Protein AF-A0A7Y2A5Q5-F1 (afdb_monomer_lite)

pLDDT: mean 85.06, std 16.75, range [36.28, 98.62]

Structure (mmCIF, N/CA/C/O backbone):
data_AF-A0A7Y2A5Q5-F1
#
_entry.id   AF-A0A7Y2A5Q5-F1
#
loop_
_atom_site.group_PDB
_atom_site.id
_atom_site.type_symbol
_atom_site.label_atom_id
_atom_site.label_alt_id
_atom_site.label_comp_id
_atom_site.label_asym_id
_atom_site.label_entity_id
_atom_site.label_seq_id
_atom_site.pdbx_PDB_ins_code
_atom_site.Cartn_x
_atom_site.Cartn_y
_atom_site.Cartn_z
_atom_site.occupancy
_atom_site.B_iso_or_equiv
_atom_site.auth_seq_id
_atom_site.auth_comp_id
_atom_site.auth_asym_id
_atom_site.auth_atom_id
_atom_site.pdbx_PDB_model_num
ATOM 1 N N . MET A 1 1 ? -10.105 -1.937 83.159 1.00 50.78 1 MET A N 1
ATOM 2 C CA . MET A 1 1 ? -10.611 -2.178 81.788 1.00 50.78 1 MET A CA 1
ATOM 3 C C . MET A 1 1 ? -11.768 -3.156 81.874 1.00 50.78 1 MET A C 1
ATOM 5 O O . MET A 1 1 ? -11.553 -4.277 82.319 1.00 50.78 1 MET A O 1
ATOM 9 N N . SER A 1 2 ? -12.988 -2.702 81.576 1.00 53.41 2 SER A N 1
ATOM 10 C CA . SER A 1 2 ? -14.205 -3.498 81.761 1.00 53.41 2 SER A CA 1
ATOM 11 C C . SER A 1 2 ? -14.366 -4.530 80.642 1.00 53.41 2 SER A C 1
ATOM 13 O O . SER A 1 2 ? -13.863 -4.357 79.530 1.00 53.41 2 SER A O 1
ATOM 15 N N . TRP A 1 3 ? -15.085 -5.609 80.940 1.00 40.75 3 TRP A N 1
ATOM 16 C CA . TRP A 1 3 ? -15.440 -6.667 79.988 1.00 40.75 3 TRP A CA 1
ATOM 17 C C . TRP A 1 3 ? -16.139 -6.123 78.722 1.00 40.75 3 TRP A C 1
ATOM 19 O O . TRP A 1 3 ? -15.973 -6.679 77.640 1.00 40.75 3 TRP A O 1
ATOM 29 N N . ALA A 1 4 ? -16.818 -4.974 78.829 1.00 43.44 4 ALA A N 1
ATOM 30 C CA . ALA A 1 4 ? -17.456 -4.285 77.708 1.00 43.44 4 ALA A CA 1
ATOM 31 C C . ALA A 1 4 ? -16.448 -3.738 76.673 1.00 43.44 4 ALA A C 1
ATOM 33 O O . ALA A 1 4 ? -16.719 -3.779 75.478 1.00 43.44 4 ALA A O 1
ATOM 34 N N . SER A 1 5 ? -15.246 -3.317 77.088 1.00 40.47 5 SER A N 1
ATOM 35 C CA . SER A 1 5 ? -14.220 -2.803 76.164 1.00 40.47 5 SER A CA 1
ATOM 36 C C . SER A 1 5 ? -13.522 -3.902 75.349 1.00 40.47 5 SER A C 1
ATOM 38 O O . SER A 1 5 ? -12.961 -3.615 74.296 1.00 40.47 5 SER A O 1
ATOM 40 N N . ARG A 1 6 ? -13.556 -5.164 75.805 1.00 44.72 6 ARG A N 1
ATOM 41 C CA . ARG A 1 6 ? -12.993 -6.311 75.065 1.00 44.72 6 ARG A CA 1
ATOM 42 C C . ARG A 1 6 ? -13.965 -6.876 74.022 1.00 44.72 6 ARG A C 1
ATOM 44 O O . ARG A 1 6 ? -13.514 -7.385 73.003 1.00 44.72 6 ARG A O 1
ATOM 51 N N . LEU A 1 7 ? -15.275 -6.728 74.234 1.00 44.00 7 LEU A N 1
ATOM 52 C CA . LEU A 1 7 ? -16.305 -7.119 73.264 1.00 44.00 7 LEU A CA 1
ATOM 53 C C . LEU A 1 7 ? -16.405 -6.133 72.088 1.00 44.00 7 LEU A C 1
ATOM 55 O O . LEU A 1 7 ? -16.518 -6.576 70.949 1.00 44.00 7 LEU A O 1
ATOM 59 N N . SER A 1 8 ? -16.246 -4.824 72.317 1.00 40.34 8 SER A N 1
ATOM 60 C CA . SER A 1 8 ? -16.215 -3.836 71.223 1.00 40.34 8 SER A CA 1
ATOM 61 C C . SER A 1 8 ? -15.008 -3.999 70.286 1.00 40.34 8 SER A C 1
ATOM 63 O O . SER A 1 8 ? -15.136 -3.752 69.093 1.00 40.34 8 SER A O 1
ATOM 65 N N . LEU A 1 9 ? -13.859 -4.471 70.788 1.00 40.56 9 LEU A N 1
ATOM 66 C CA . LEU A 1 9 ? -12.674 -4.768 69.967 1.00 40.56 9 LEU A CA 1
ATOM 67 C C . LEU A 1 9 ? -12.816 -6.066 69.152 1.00 40.56 9 LEU A C 1
ATOM 69 O O . LEU A 1 9 ? -12.294 -6.141 68.046 1.00 40.56 9 LEU A O 1
ATOM 73 N N . LEU A 1 10 ? -13.560 -7.061 69.648 1.00 40.91 10 LEU A N 1
ATOM 74 C CA . LEU A 1 10 ? -13.845 -8.296 68.902 1.00 40.91 10 LEU A CA 1
ATOM 75 C C . LEU A 1 10 ? -14.928 -8.104 67.828 1.00 40.91 10 LEU A C 1
ATOM 77 O O . LEU A 1 10 ? -14.828 -8.700 66.760 1.00 40.91 10 LEU A O 1
ATOM 81 N N . VAL A 1 11 ? -15.916 -7.233 68.062 1.00 43.62 11 VAL A N 1
ATOM 82 C CA . VAL A 1 11 ? -16.930 -6.891 67.047 1.00 43.62 11 VAL A CA 1
ATOM 83 C C . VAL A 1 11 ? -16.352 -5.973 65.959 1.00 43.62 11 VAL A C 1
ATOM 85 O O . VAL A 1 11 ? -16.678 -6.160 64.790 1.00 43.62 11 VAL A O 1
ATOM 88 N N . LEU A 1 12 ? -15.420 -5.064 66.290 1.00 36.28 12 LEU A N 1
ATOM 89 C CA . LEU A 1 12 ? -14.680 -4.310 65.265 1.00 36.28 12 LEU A CA 1
ATOM 90 C C . LEU A 1 12 ? -13.679 -5.178 64.481 1.00 36.28 12 LEU A C 1
ATOM 92 O O . LEU A 1 12 ? -13.462 -4.917 63.303 1.00 36.28 12 LEU A O 1
ATOM 96 N N . ALA A 1 13 ? -13.098 -6.222 65.081 1.00 38.66 13 ALA A N 1
ATOM 97 C CA . ALA A 1 13 ? -12.200 -7.137 64.368 1.00 38.66 13 ALA A CA 1
ATOM 98 C C . ALA A 1 13 ? -12.942 -8.101 63.418 1.00 38.66 13 ALA A C 1
ATOM 100 O O . ALA A 1 13 ? -12.375 -8.526 62.414 1.00 38.66 13 ALA A O 1
ATOM 101 N N . ALA A 1 14 ? -14.212 -8.420 63.693 1.00 38.19 14 ALA A N 1
ATOM 102 C CA . ALA A 1 14 ? -15.019 -9.310 62.852 1.00 38.19 14 ALA A CA 1
ATOM 103 C C . ALA A 1 14 ? -15.651 -8.615 61.628 1.00 38.19 14 ALA A C 1
ATOM 105 O O . ALA A 1 14 ? -16.020 -9.291 60.671 1.00 38.19 14 ALA A O 1
ATOM 106 N N . ALA A 1 15 ? -15.748 -7.281 61.621 1.00 38.94 15 ALA A N 1
ATOM 107 C CA . ALA A 1 15 ? -16.352 -6.515 60.524 1.00 38.94 15 ALA A CA 1
ATOM 108 C C . ALA A 1 15 ? -15.359 -6.093 59.416 1.00 38.94 15 ALA A C 1
ATOM 110 O O . ALA A 1 15 ? -15.768 -5.482 58.435 1.00 38.94 15 ALA A O 1
ATOM 111 N N . VAL A 1 16 ? -14.064 -6.418 59.546 1.00 43.34 16 VAL A N 1
ATOM 112 C CA . VAL A 1 16 ? -12.995 -5.929 58.645 1.00 43.34 16 VAL A CA 1
ATOM 113 C C . VAL A 1 16 ? -12.555 -6.953 57.581 1.00 43.34 16 VAL A C 1
ATOM 115 O O . VAL A 1 16 ? -11.841 -6.597 56.653 1.00 43.34 16 VAL A O 1
ATOM 118 N N . PHE A 1 17 ? -13.010 -8.209 57.625 1.00 44.47 17 PHE A N 1
ATOM 119 C CA . PHE A 1 17 ? -12.503 -9.261 56.724 1.00 44.47 17 PHE A CA 1
ATOM 120 C C . PHE A 1 17 ? -13.585 -9.999 55.927 1.00 44.47 17 PHE A C 1
ATOM 122 O O . PHE A 1 17 ? -13.528 -11.210 55.747 1.00 44.47 17 PHE A O 1
ATOM 129 N N . ALA A 1 18 ? -14.541 -9.260 55.367 1.00 47.81 18 ALA A N 1
ATOM 130 C CA . ALA A 1 18 ? -15.277 -9.723 54.188 1.00 47.81 18 ALA A CA 1
ATOM 131 C C . ALA A 1 18 ? -14.649 -9.143 52.908 1.00 47.81 18 ALA A C 1
ATOM 133 O O . ALA A 1 18 ? -15.345 -8.669 52.017 1.00 47.81 18 ALA A O 1
ATOM 134 N N . VAL A 1 19 ? -13.314 -9.150 52.816 1.00 55.03 19 VAL A N 1
ATOM 135 C CA . VAL A 1 19 ? -12.652 -8.968 51.522 1.00 55.03 19 VAL A CA 1
ATOM 136 C C . VAL A 1 19 ? -12.974 -10.228 50.734 1.00 55.03 19 VAL A C 1
ATOM 138 O O . VAL A 1 19 ? -12.483 -11.304 51.073 1.00 55.03 19 VAL A O 1
ATOM 141 N N . ALA A 1 20 ? -13.854 -10.115 49.740 1.00 59.06 20 ALA A N 1
ATOM 142 C CA . ALA A 1 20 ? -14.125 -11.201 48.812 1.00 59.06 20 ALA A CA 1
ATOM 143 C C . ALA A 1 20 ? -12.782 -11.657 48.227 1.00 59.06 20 ALA A C 1
ATOM 145 O O . ALA A 1 20 ? -12.143 -10.926 47.465 1.00 59.06 20 ALA A O 1
ATOM 146 N N . VAL A 1 21 ? -12.314 -12.832 48.653 1.00 74.06 21 VAL A N 1
ATOM 147 C CA . VAL A 1 21 ? -11.076 -13.420 48.149 1.00 74.06 21 VAL A CA 1
ATOM 148 C C . VAL A 1 21 ? -11.356 -13.809 46.708 1.00 74.06 21 VAL A C 1
ATOM 150 O O . VAL A 1 21 ? -11.963 -14.842 46.432 1.00 74.06 21 VAL A O 1
ATOM 153 N N . VAL A 1 22 ? -10.962 -12.936 45.785 1.00 75.81 22 VAL A N 1
ATOM 154 C CA . VAL A 1 22 ? -10.955 -13.256 44.364 1.00 75.81 22 VAL A CA 1
ATOM 155 C C . VAL A 1 22 ? -10.065 -14.492 44.184 1.00 75.81 22 VAL A C 1
ATOM 157 O O . VAL A 1 22 ? -8.945 -14.501 44.702 1.00 75.81 22 VAL A O 1
ATOM 160 N N . PRO A 1 23 ? -10.523 -15.538 43.474 1.00 83.25 23 PRO A N 1
ATOM 161 C CA . PRO A 1 23 ? -9.698 -16.711 43.221 1.00 83.25 23 PRO A CA 1
ATOM 162 C C . PRO A 1 23 ? -8.399 -16.299 42.520 1.00 83.25 23 PRO A C 1
ATOM 164 O O . PRO A 1 23 ? -8.432 -15.546 41.547 1.00 83.25 23 PRO A O 1
ATOM 167 N N . ALA A 1 24 ? -7.258 -16.806 42.998 1.00 86.31 24 ALA A N 1
ATOM 168 C CA . ALA A 1 24 ? -5.935 -16.460 42.468 1.00 86.31 24 ALA A CA 1
ATOM 169 C C . ALA A 1 24 ? -5.841 -16.655 40.943 1.00 86.31 24 ALA A C 1
ATOM 171 O O . ALA A 1 24 ? -5.231 -15.839 40.259 1.00 86.31 24 ALA A O 1
ATOM 172 N N . SER A 1 25 ? -6.531 -17.666 40.399 1.00 87.75 25 SER A N 1
ATOM 173 C CA . SER A 1 25 ? -6.610 -17.905 38.955 1.00 87.75 25 SER A CA 1
ATOM 174 C C . SER A 1 25 ? -7.198 -16.728 38.173 1.00 87.75 25 SER A C 1
ATOM 176 O O . SER A 1 25 ? -6.686 -16.415 37.109 1.00 87.75 25 SER A O 1
ATOM 178 N N . ALA A 1 26 ? -8.207 -16.024 38.699 1.00 86.56 26 ALA A N 1
ATOM 179 C CA . ALA A 1 26 ? -8.800 -14.877 38.009 1.00 86.56 26 ALA A CA 1
ATOM 180 C C . ALA A 1 26 ? -7.869 -13.658 37.978 1.00 86.56 26 ALA A C 1
ATOM 182 O O . ALA A 1 26 ? -7.875 -12.906 37.008 1.00 86.56 26 ALA A O 1
ATOM 183 N N . GLN A 1 27 ? -7.043 -13.472 39.012 1.00 88.56 27 GLN A N 1
ATOM 184 C CA . GLN A 1 27 ? -5.998 -12.444 38.992 1.00 88.56 27 GLN A CA 1
ATOM 185 C C . GLN A 1 27 ? -4.883 -12.807 38.007 1.00 88.56 27 GLN A C 1
ATOM 187 O O . GLN A 1 27 ? -4.409 -11.935 37.286 1.00 88.56 27 GLN A O 1
ATOM 192 N N . THR A 1 28 ? -4.497 -14.085 37.947 1.00 93.00 28 THR A N 1
ATOM 193 C CA . THR A 1 28 ? -3.524 -14.579 36.965 1.00 93.00 28 THR A CA 1
ATOM 194 C C . THR A 1 28 ? -4.027 -14.423 35.531 1.00 93.00 28 THR A C 1
ATOM 196 O O . THR A 1 28 ? -3.258 -13.999 34.678 1.00 93.00 28 THR A O 1
ATOM 199 N N . ASP A 1 29 ? -5.298 -14.724 35.262 1.00 91.69 29 ASP A N 1
ATOM 200 C CA . ASP A 1 29 ? -5.886 -14.577 33.925 1.00 91.69 29 ASP A CA 1
ATOM 201 C C . ASP A 1 29 ? -5.957 -13.102 33.499 1.00 91.69 29 ASP A C 1
ATOM 203 O O . ASP A 1 29 ? -5.588 -12.780 32.373 1.00 91.69 29 ASP A O 1
ATOM 207 N N . LEU A 1 30 ? -6.332 -12.193 34.410 1.00 92.12 30 LEU A N 1
ATOM 208 C CA . LEU A 1 30 ? -6.294 -10.754 34.134 1.00 92.12 30 LEU A CA 1
ATOM 209 C C . LEU A 1 30 ? -4.869 -10.264 33.855 1.00 92.12 30 LEU A C 1
ATOM 211 O O . LEU A 1 30 ? -4.671 -9.466 32.945 1.00 92.12 30 LEU A O 1
ATOM 215 N N . GLN A 1 31 ? -3.884 -10.709 34.642 1.00 93.69 31 GLN A N 1
ATOM 216 C CA . GLN A 1 31 ? -2.495 -10.320 34.412 1.00 93.69 31 GLN A CA 1
ATOM 217 C C . GLN A 1 31 ? -2.006 -10.828 33.054 1.00 93.69 31 GLN A C 1
ATOM 219 O O . GLN A 1 31 ? -1.452 -10.044 32.299 1.00 93.69 31 GLN A O 1
ATOM 224 N N . ARG A 1 32 ? -2.315 -12.083 32.699 1.00 95.75 32 ARG A N 1
ATOM 225 C CA . ARG A 1 32 ? -2.005 -12.633 31.373 1.00 95.75 32 ARG A CA 1
ATOM 226 C C . ARG A 1 32 ? -2.611 -11.785 30.253 1.00 95.75 32 ARG A C 1
ATOM 228 O O . ARG A 1 32 ? -1.910 -11.469 29.308 1.00 95.75 32 ARG A O 1
ATOM 235 N N . ALA A 1 33 ? -3.874 -11.375 30.375 1.00 93.88 33 ALA A N 1
ATOM 236 C CA . ALA A 1 33 ? -4.517 -10.535 29.364 1.00 93.88 33 ALA A CA 1
ATOM 237 C C . ALA A 1 33 ? -3.883 -9.133 29.258 1.00 93.88 33 ALA A C 1
ATOM 239 O O . ALA A 1 33 ? -3.844 -8.555 28.177 1.00 93.88 33 ALA A O 1
ATOM 240 N N . LYS A 1 34 ? -3.372 -8.576 30.366 1.00 95.25 34 LYS A N 1
ATOM 241 C CA . LYS A 1 34 ? -2.606 -7.318 30.339 1.00 95.25 34 LYS A CA 1
ATOM 242 C C . LYS A 1 34 ? -1.268 -7.488 29.633 1.00 95.25 34 LYS A C 1
ATOM 244 O O . LYS A 1 34 ? -0.937 -6.652 28.800 1.00 95.25 34 LYS A O 1
ATOM 249 N N . ASP A 1 35 ? -0.553 -8.563 29.953 1.00 96.38 35 ASP A N 1
ATOM 250 C CA . ASP A 1 35 ? 0.721 -8.895 29.317 1.00 96.38 35 ASP A CA 1
ATOM 251 C C . ASP A 1 35 ? 0.509 -9.102 27.797 1.00 96.38 35 ASP A C 1
ATOM 253 O O . ASP A 1 35 ? 1.244 -8.546 26.992 1.00 96.38 35 ASP A O 1
ATOM 257 N N . GLU A 1 36 ? -0.575 -9.780 27.388 1.00 96.19 36 GLU A N 1
ATOM 258 C CA . GLU A 1 36 ? -0.959 -9.950 25.973 1.00 96.19 36 GLU A CA 1
ATOM 259 C C . GLU A 1 36 ? -1.244 -8.616 25.253 1.00 96.19 36 GLU A C 1
ATOM 261 O O . GLU A 1 36 ? -0.909 -8.467 24.078 1.00 96.19 36 GLU A O 1
ATOM 266 N N . VAL A 1 37 ? -1.856 -7.634 25.929 1.00 95.81 37 VAL A N 1
ATOM 267 C CA . VAL A 1 37 ? -2.071 -6.288 25.363 1.00 95.81 37 VAL A CA 1
ATOM 268 C C . VAL A 1 37 ? -0.748 -5.544 25.184 1.00 95.81 37 VAL A C 1
ATOM 270 O O . VAL A 1 37 ? -0.562 -4.905 24.149 1.00 95.81 37 VAL A O 1
ATOM 273 N N . GLU A 1 38 ? 0.157 -5.622 26.163 1.00 96.94 38 GLU A N 1
ATOM 274 C CA . GLU A 1 38 ? 1.482 -4.992 26.098 1.00 96.94 38 GLU A CA 1
ATOM 275 C C . GLU A 1 38 ? 2.333 -5.601 24.972 1.00 96.94 38 GLU A C 1
ATOM 277 O O . GLU A 1 38 ? 2.906 -4.867 24.161 1.00 96.94 38 GLU A O 1
ATOM 282 N N . ASP A 1 39 ? 2.338 -6.931 24.852 1.00 96.50 39 ASP A N 1
ATOM 283 C CA . ASP A 1 39 ? 3.010 -7.650 23.767 1.00 96.50 39 ASP A CA 1
ATOM 284 C C . ASP A 1 39 ? 2.436 -7.244 22.398 1.00 96.50 39 ASP A C 1
ATOM 286 O O . ASP A 1 39 ? 3.185 -6.868 21.492 1.00 96.50 39 ASP A O 1
ATOM 290 N N . ALA A 1 40 ? 1.105 -7.220 22.253 1.00 93.94 40 ALA A N 1
ATOM 291 C CA . ALA A 1 40 ? 0.454 -6.815 21.007 1.00 93.94 40 ALA A CA 1
ATOM 292 C C . ALA A 1 40 ? 0.695 -5.332 20.660 1.00 93.94 40 ALA A C 1
ATOM 294 O O . ALA A 1 40 ? 0.797 -4.973 19.484 1.00 93.94 40 ALA A O 1
ATOM 295 N N . GLU A 1 41 ? 0.799 -4.449 21.658 1.00 97.31 41 GLU A N 1
ATOM 296 C CA . GLU A 1 41 ? 1.162 -3.044 21.456 1.00 97.31 41 GLU A CA 1
ATOM 297 C C . GLU A 1 41 ? 2.603 -2.905 20.947 1.00 97.31 41 GLU A C 1
ATOM 299 O O . GLU A 1 41 ? 2.854 -2.147 20.004 1.00 97.31 41 GLU A O 1
ATOM 304 N N . SER A 1 42 ? 3.532 -3.673 21.520 1.00 97.12 42 SER A N 1
ATOM 305 C CA . SER A 1 42 ? 4.930 -3.736 21.085 1.00 97.12 42 SER A CA 1
ATOM 306 C C . SER A 1 42 ? 5.054 -4.247 19.644 1.00 97.12 42 SER A C 1
ATOM 308 O O . SER A 1 42 ? 5.702 -3.604 18.811 1.00 97.12 42 SER A O 1
ATOM 310 N N . GLU A 1 43 ? 4.360 -5.337 19.298 1.00 96.06 43 GLU A N 1
ATOM 311 C CA . GLU A 1 43 ? 4.318 -5.875 17.930 1.00 96.06 43 GLU A CA 1
ATOM 312 C C . GLU A 1 43 ? 3.753 -4.858 16.932 1.00 96.06 43 GLU A C 1
ATOM 314 O O . GLU A 1 43 ? 4.326 -4.624 15.863 1.00 96.06 43 GLU A O 1
ATOM 319 N N . ARG A 1 44 ? 2.656 -4.190 17.299 1.00 96.62 44 ARG A N 1
ATOM 320 C CA . ARG A 1 44 ? 2.039 -3.124 16.504 1.00 96.62 44 ARG A CA 1
ATOM 321 C C . ARG A 1 44 ? 2.992 -1.953 16.280 1.00 96.62 44 ARG A C 1
ATOM 323 O O . ARG A 1 44 ? 3.053 -1.422 15.167 1.00 96.62 44 ARG A O 1
ATOM 330 N N . ALA A 1 45 ? 3.730 -1.535 17.306 1.00 96.88 45 ALA A N 1
ATOM 331 C CA . ALA A 1 45 ? 4.730 -0.479 17.188 1.00 96.88 45 ALA A CA 1
ATOM 332 C C . ALA A 1 45 ? 5.881 -0.898 16.257 1.00 96.88 45 ALA A C 1
ATOM 334 O O . ALA A 1 45 ? 6.266 -0.121 15.379 1.00 96.88 45 ALA A O 1
ATOM 335 N N . GLY A 1 46 ? 6.367 -2.137 16.388 1.00 96.81 46 GLY A N 1
ATOM 336 C CA . GLY A 1 46 ? 7.383 -2.720 15.510 1.00 96.81 46 GLY A CA 1
ATOM 337 C C . GLY A 1 46 ? 6.944 -2.750 14.044 1.00 96.81 46 GLY A C 1
ATOM 338 O O . GLY A 1 46 ? 7.648 -2.225 13.181 1.00 96.81 46 GLY A O 1
ATOM 339 N N . ALA A 1 47 ? 5.740 -3.256 13.762 1.00 94.94 47 ALA A N 1
ATOM 340 C CA . ALA A 1 47 ? 5.188 -3.302 12.408 1.00 94.94 47 ALA A CA 1
ATOM 341 C C . ALA A 1 47 ? 5.049 -1.899 11.787 1.00 94.94 47 ALA A C 1
ATOM 343 O O . ALA A 1 47 ? 5.373 -1.686 10.619 1.00 94.94 47 ALA A O 1
ATOM 344 N N . ARG A 1 48 ? 4.608 -0.905 12.571 1.00 97.12 48 ARG A N 1
ATOM 345 C CA . ARG A 1 48 ? 4.498 0.489 12.103 1.00 97.12 48 ARG A CA 1
ATOM 346 C C . ARG A 1 48 ? 5.857 1.121 11.823 1.00 97.12 48 ARG A C 1
ATOM 348 O O . ARG A 1 48 ? 5.976 1.885 10.867 1.00 97.12 48 ARG A O 1
ATOM 355 N N . SER A 1 49 ? 6.866 0.803 12.633 1.00 96.69 49 SER A N 1
ATOM 356 C CA . SER A 1 49 ? 8.244 1.225 12.378 1.00 96.69 49 SER A CA 1
ATOM 357 C C . SER A 1 49 ? 8.768 0.635 11.069 1.00 96.69 49 SER A C 1
ATOM 359 O O . SER A 1 49 ? 9.363 1.372 10.285 1.00 96.69 49 SER A O 1
ATOM 361 N N . GLN A 1 50 ? 8.496 -0.649 10.801 1.00 95.50 50 GLN A N 1
ATOM 362 C CA . GLN A 1 50 ? 8.903 -1.318 9.561 1.00 95.50 50 GLN A CA 1
ATOM 363 C C . GLN A 1 50 ? 8.359 -0.586 8.328 1.00 95.50 50 GLN A C 1
ATOM 365 O O . GLN A 1 50 ? 9.130 -0.244 7.443 1.00 95.50 50 GLN A O 1
ATOM 370 N N . VAL A 1 51 ? 7.071 -0.218 8.304 1.00 95.88 51 VAL A N 1
ATOM 371 C CA . VAL A 1 51 ? 6.486 0.560 7.187 1.00 95.88 51 VAL A CA 1
ATOM 372 C C . VAL A 1 51 ? 7.221 1.887 6.946 1.00 95.88 51 VAL A C 1
ATOM 374 O O . VAL A 1 51 ? 7.336 2.340 5.808 1.00 95.88 51 VAL A O 1
ATOM 377 N N . GLY A 1 52 ? 7.727 2.530 8.003 1.00 93.31 52 GLY A N 1
ATOM 378 C CA . GLY A 1 52 ? 8.548 3.736 7.875 1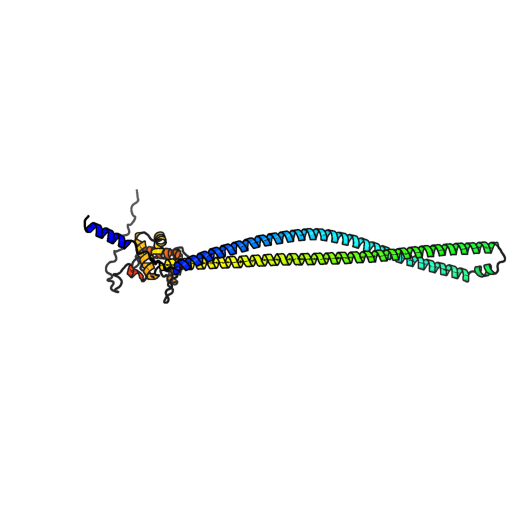.00 93.31 52 GLY A CA 1
ATOM 379 C C . GLY A 1 52 ? 9.896 3.479 7.191 1.00 93.31 52 GLY A C 1
ATOM 380 O O . GLY A 1 52 ? 10.332 4.306 6.385 1.00 93.31 52 GLY A O 1
ATOM 381 N N . VAL A 1 53 ? 10.524 2.337 7.485 1.00 96.00 53 VAL A N 1
ATOM 382 C CA . VAL A 1 53 ? 11.756 1.875 6.826 1.00 96.00 53 VAL A CA 1
ATOM 383 C C . VAL A 1 53 ? 11.476 1.586 5.353 1.00 96.00 53 VAL A C 1
ATOM 385 O O . VAL A 1 53 ? 12.065 2.252 4.506 1.00 96.00 53 VAL A O 1
ATOM 388 N N . GLU A 1 54 ? 10.481 0.748 5.045 1.00 93.88 54 GLU A N 1
ATOM 389 C CA . GLU A 1 54 ? 10.133 0.384 3.659 1.00 93.88 54 GLU A CA 1
ATOM 390 C C . GLU A 1 54 ? 9.775 1.611 2.803 1.00 93.88 54 GLU A C 1
ATOM 392 O O . GLU A 1 54 ? 10.168 1.736 1.647 1.00 93.88 54 GLU A O 1
ATOM 397 N N . ARG A 1 55 ? 9.059 2.595 3.368 1.00 95.81 55 ARG A N 1
ATOM 398 C CA . ARG A 1 55 ? 8.746 3.845 2.652 1.00 95.81 55 ARG A CA 1
ATOM 399 C C . ARG A 1 55 ? 9.999 4.677 2.363 1.00 95.81 55 ARG A C 1
ATOM 401 O O . ARG A 1 55 ? 10.044 5.387 1.352 1.00 95.81 55 ARG A O 1
ATOM 408 N N . THR A 1 56 ? 10.989 4.633 3.251 1.00 94.62 56 THR A N 1
ATOM 409 C CA . THR A 1 56 ? 12.277 5.303 3.035 1.00 94.62 56 THR A CA 1
ATOM 410 C C . THR A 1 56 ? 13.042 4.608 1.914 1.00 94.62 56 THR A C 1
ATOM 412 O O . THR A 1 56 ? 13.486 5.293 0.995 1.00 94.62 56 THR A O 1
ATOM 415 N N . GLU A 1 57 ? 13.093 3.276 1.923 1.00 90.69 57 GLU A N 1
ATOM 416 C CA . GLU A 1 57 ? 13.727 2.474 0.870 1.00 90.69 57 GLU A CA 1
ATOM 417 C C . GLU A 1 57 ? 13.048 2.679 -0.492 1.00 90.69 57 GLU A C 1
ATOM 419 O O . GLU A 1 57 ? 13.726 2.982 -1.472 1.00 90.69 57 GLU A O 1
ATOM 424 N N . LEU A 1 58 ? 11.711 2.689 -0.556 1.00 91.69 58 LEU A N 1
ATOM 425 C CA . LEU A 1 58 ? 10.971 3.022 -1.781 1.00 91.69 58 LEU A CA 1
ATOM 426 C C . LEU A 1 58 ? 11.281 4.445 -2.280 1.00 91.69 58 LEU A C 1
ATOM 428 O O . LEU A 1 58 ? 11.360 4.694 -3.483 1.00 91.69 58 LEU A O 1
ATOM 432 N N . THR A 1 59 ? 11.475 5.399 -1.365 1.00 93.38 59 THR A N 1
ATOM 433 C CA . THR A 1 59 ? 11.867 6.769 -1.731 1.00 93.38 59 THR A CA 1
ATOM 434 C C . THR A 1 59 ? 13.284 6.803 -2.304 1.00 93.38 59 THR A C 1
ATOM 436 O O . THR A 1 59 ? 13.538 7.527 -3.266 1.00 93.38 59 THR A O 1
ATOM 439 N N . GLU A 1 60 ? 14.214 6.040 -1.733 1.00 90.56 60 GLU A N 1
ATOM 440 C CA . GLU A 1 60 ? 15.581 5.913 -2.243 1.00 90.56 60 GLU A CA 1
ATOM 441 C C . GLU A 1 60 ? 15.618 5.212 -3.604 1.00 90.56 60 GLU A C 1
ATOM 443 O O . GLU A 1 60 ? 16.256 5.732 -4.521 1.00 90.56 60 GLU A O 1
ATOM 448 N N . ALA A 1 61 ? 14.848 4.136 -3.781 1.00 87.50 61 ALA A N 1
ATOM 449 C CA . ALA A 1 61 ? 14.641 3.482 -5.071 1.00 87.50 61 ALA A CA 1
ATOM 450 C C . ALA A 1 61 ? 14.067 4.460 -6.111 1.00 87.50 61 ALA A C 1
ATOM 452 O O . ALA A 1 61 ? 14.561 4.538 -7.233 1.00 87.50 61 ALA A O 1
ATOM 453 N N . GLY A 1 62 ? 13.095 5.294 -5.724 1.00 89.19 62 GLY A N 1
ATOM 454 C CA . GLY A 1 62 ? 12.552 6.348 -6.584 1.00 89.19 62 GLY A CA 1
ATOM 455 C C . GLY A 1 62 ? 13.585 7.408 -6.991 1.00 89.19 62 GLY A C 1
ATOM 456 O O . GLY A 1 62 ? 13.566 7.882 -8.127 1.00 89.19 62 GLY A O 1
ATOM 457 N N . ARG A 1 63 ? 14.525 7.769 -6.104 1.00 92.88 63 ARG A N 1
ATOM 458 C CA . ARG A 1 63 ? 15.643 8.665 -6.458 1.00 92.88 63 ARG A CA 1
ATOM 459 C C . ARG A 1 63 ? 16.632 7.991 -7.404 1.00 92.88 63 ARG A C 1
ATOM 461 O O . ARG A 1 63 ? 17.070 8.637 -8.350 1.00 92.88 63 ARG A O 1
ATOM 468 N N . ALA A 1 64 ? 16.968 6.722 -7.170 1.00 87.12 64 ALA A N 1
ATOM 469 C CA . ALA A 1 64 ? 17.837 5.953 -8.059 1.00 87.12 64 ALA A CA 1
ATOM 470 C C . ALA A 1 64 ? 17.225 5.835 -9.464 1.00 87.12 64 ALA A C 1
ATOM 472 O O . ALA A 1 64 ? 17.911 6.069 -10.456 1.00 87.12 64 ALA A O 1
ATOM 473 N N . LEU A 1 65 ? 15.915 5.590 -9.541 1.00 88.00 65 LEU A N 1
ATOM 474 C CA . LEU A 1 65 ? 15.164 5.580 -10.792 1.00 88.00 65 LEU A CA 1
ATOM 475 C C . LEU A 1 65 ? 15.220 6.938 -11.506 1.00 88.00 65 LEU A C 1
ATOM 477 O O . LEU A 1 65 ? 15.425 6.983 -12.714 1.00 88.00 65 LEU A O 1
ATOM 481 N N . ALA A 1 66 ? 15.079 8.049 -10.778 1.00 91.00 66 ALA A N 1
ATOM 482 C CA . ALA A 1 66 ? 15.179 9.385 -11.364 1.00 91.00 66 ALA A CA 1
ATOM 483 C C . ALA A 1 66 ? 16.570 9.665 -11.966 1.00 91.00 66 ALA A C 1
ATOM 485 O O . ALA A 1 66 ? 16.650 10.210 -13.064 1.00 91.00 66 ALA A O 1
ATOM 486 N N . VAL A 1 67 ? 17.646 9.254 -11.283 1.00 92.75 67 VAL A N 1
ATOM 487 C CA . VAL A 1 67 ? 19.020 9.350 -11.813 1.00 92.75 67 VAL A CA 1
ATOM 488 C C . VAL A 1 67 ? 19.179 8.479 -13.059 1.00 92.75 67 VAL A C 1
ATOM 490 O O . VAL A 1 67 ? 19.690 8.945 -14.073 1.00 92.75 67 VAL A O 1
ATOM 493 N N . ALA A 1 68 ? 18.675 7.246 -13.029 1.00 87.44 68 ALA A N 1
ATOM 494 C CA . ALA A 1 68 ? 18.751 6.354 -14.180 1.00 87.44 68 ALA A CA 1
ATOM 495 C C . ALA A 1 68 ? 17.947 6.870 -15.388 1.00 87.44 68 ALA A C 1
ATOM 497 O O . ALA A 1 68 ? 18.370 6.700 -16.528 1.00 87.44 68 ALA A O 1
ATOM 498 N N . PHE A 1 69 ? 16.821 7.557 -15.166 1.00 88.69 69 PHE A N 1
ATOM 499 C CA . PHE A 1 69 ? 16.091 8.243 -16.238 1.00 88.69 69 PHE A CA 1
ATOM 500 C C . PHE A 1 69 ? 16.895 9.389 -16.862 1.00 88.69 69 PHE A C 1
ATOM 502 O O . PHE A 1 69 ? 16.800 9.604 -18.070 1.00 88.69 69 PHE A O 1
ATOM 509 N N . GLU A 1 70 ? 17.676 10.124 -16.069 1.00 94.06 70 GLU A N 1
ATOM 510 C CA . GLU A 1 70 ? 18.570 11.163 -16.586 1.00 94.06 70 GLU A CA 1
ATOM 511 C C . GLU A 1 70 ? 19.664 10.544 -17.468 1.00 94.06 70 GLU A C 1
ATOM 513 O O . GLU A 1 70 ? 19.845 10.980 -18.606 1.00 94.06 70 GLU A O 1
ATOM 518 N N . GLU A 1 71 ? 20.302 9.462 -17.012 1.00 90.12 71 GLU A N 1
ATOM 519 C CA . GLU A 1 71 ? 21.277 8.697 -17.805 1.00 90.12 71 GLU A CA 1
ATOM 520 C C . GLU A 1 71 ? 20.661 8.138 -19.096 1.00 90.12 71 GLU A C 1
ATOM 522 O O . GLU A 1 71 ? 21.231 8.283 -20.179 1.00 90.12 71 GLU A O 1
ATOM 527 N N . PHE A 1 72 ? 19.451 7.577 -19.017 1.00 88.06 72 PHE A N 1
ATOM 528 C CA . PHE A 1 72 ? 18.717 7.094 -20.184 1.00 88.06 72 PHE A CA 1
ATOM 529 C C . PHE A 1 72 ? 18.395 8.225 -21.167 1.00 88.06 72 PHE A C 1
ATOM 531 O O . PHE A 1 72 ? 18.445 8.024 -22.378 1.00 88.06 72 PHE A O 1
ATOM 538 N N . SER A 1 73 ? 18.086 9.429 -20.676 1.00 90.75 73 SER A N 1
ATOM 539 C CA . SER A 1 73 ? 17.825 10.582 -21.544 1.00 90.75 73 SER A CA 1
ATOM 540 C C . SER A 1 73 ? 19.064 10.996 -22.342 1.00 90.75 73 SER A C 1
ATOM 542 O O . SER A 1 73 ? 18.945 11.337 -23.519 1.00 90.75 73 SER A O 1
ATOM 544 N N . ILE A 1 74 ? 20.250 10.887 -21.731 1.00 90.44 74 ILE A N 1
ATOM 545 C CA . ILE A 1 74 ? 21.534 11.134 -22.393 1.00 90.44 74 ILE A CA 1
ATOM 546 C C . ILE A 1 74 ? 21.768 10.070 -23.470 1.00 90.44 74 ILE A C 1
ATOM 548 O O . ILE A 1 74 ? 22.012 10.422 -24.622 1.00 90.44 74 ILE A O 1
ATOM 552 N N . LEU A 1 75 ? 21.593 8.786 -23.140 1.00 85.94 75 LEU A N 1
ATOM 553 C CA . LEU A 1 75 ? 21.717 7.685 -24.105 1.00 85.94 75 LEU A CA 1
ATOM 554 C C . LEU A 1 75 ? 20.732 7.819 -25.276 1.00 85.94 75 LEU A C 1
ATOM 556 O O . LEU A 1 75 ? 21.091 7.596 -26.431 1.00 85.94 75 LEU A O 1
ATOM 560 N N . ALA A 1 76 ? 19.491 8.226 -25.005 1.00 84.00 76 ALA A N 1
ATOM 561 C CA . ALA A 1 76 ? 18.487 8.457 -26.038 1.00 84.00 76 ALA A CA 1
ATOM 562 C C . ALA A 1 76 ? 18.873 9.621 -26.968 1.00 84.00 76 ALA A C 1
ATOM 564 O O . ALA A 1 76 ? 18.629 9.554 -28.176 1.00 84.00 76 ALA A O 1
ATOM 565 N N . GLN A 1 77 ? 19.496 10.671 -26.426 1.00 92.88 77 GLN A N 1
ATOM 566 C CA . GLN A 1 77 ? 20.034 11.767 -27.226 1.00 92.88 77 GLN A CA 1
ATOM 567 C C . GLN A 1 77 ? 21.205 11.294 -28.100 1.00 92.88 77 GLN A C 1
ATOM 569 O O . GLN A 1 77 ? 21.210 11.577 -29.298 1.00 92.88 77 GLN A O 1
ATOM 574 N N . GLU A 1 78 ? 22.141 10.519 -27.547 1.00 88.38 78 GLU A N 1
ATOM 575 C CA . GLU A 1 78 ? 23.257 9.939 -28.307 1.00 88.38 78 GLU A CA 1
ATOM 576 C C . GLU A 1 78 ? 22.763 9.031 -29.443 1.00 88.38 78 GLU A C 1
ATOM 578 O O . GLU A 1 78 ? 23.225 9.150 -30.578 1.00 88.38 78 GLU A O 1
ATOM 583 N N . LEU A 1 79 ? 21.762 8.183 -29.183 1.00 86.44 79 LEU A N 1
ATOM 584 C CA . LEU A 1 79 ? 21.122 7.342 -30.200 1.00 86.44 79 LEU A CA 1
ATOM 585 C C . LEU A 1 79 ? 20.448 8.166 -31.305 1.00 86.44 79 LEU A C 1
ATOM 587 O O . LEU A 1 79 ? 20.500 7.792 -32.482 1.00 86.44 79 LEU A O 1
ATOM 591 N N . SER A 1 80 ? 19.820 9.287 -30.945 1.00 90.81 80 SER A N 1
ATOM 592 C CA . SER A 1 80 ? 19.223 10.214 -31.910 1.00 90.81 80 SER A CA 1
ATOM 593 C C . SER A 1 80 ? 20.293 10.843 -32.805 1.00 90.81 80 SER A C 1
ATOM 595 O O . SER A 1 80 ? 20.152 10.833 -34.030 1.00 90.81 80 SER A O 1
ATOM 597 N N . ASP A 1 81 ? 21.384 11.336 -32.219 1.00 90.75 81 ASP A N 1
ATOM 598 C CA . ASP A 1 81 ? 22.501 11.926 -32.962 1.00 90.75 81 ASP A CA 1
ATOM 599 C C . ASP A 1 81 ? 23.159 10.888 -33.888 1.00 90.75 81 ASP A C 1
ATOM 601 O O . ASP A 1 81 ? 23.427 11.165 -35.061 1.00 90.75 81 ASP A O 1
ATOM 605 N N . LEU A 1 82 ? 23.325 9.651 -33.410 1.00 86.38 82 LEU A N 1
ATOM 606 C CA . LEU A 1 82 ? 23.884 8.549 -34.191 1.00 86.38 82 LEU A CA 1
ATOM 607 C C . LEU A 1 82 ? 22.988 8.138 -35.361 1.00 86.38 82 LEU A C 1
ATOM 609 O O . LEU A 1 82 ? 23.470 7.873 -36.464 1.00 86.38 82 LEU A O 1
ATOM 613 N N . SER A 1 83 ? 21.673 8.149 -35.150 1.00 84.56 83 SER A N 1
ATOM 614 C CA . SER A 1 83 ? 20.693 7.872 -36.201 1.00 84.56 83 SER A CA 1
ATOM 615 C C . SER A 1 83 ? 20.762 8.908 -37.326 1.00 84.56 83 SER A C 1
ATOM 617 O O . SER A 1 83 ? 20.648 8.550 -38.500 1.00 84.56 83 SER A O 1
ATOM 619 N N . LEU A 1 84 ? 21.008 10.183 -37.001 1.00 91.56 84 LEU A N 1
ATOM 620 C CA . LEU A 1 84 ? 21.217 11.228 -38.008 1.00 91.56 84 LEU A CA 1
ATOM 621 C C . LEU A 1 84 ? 22.496 10.991 -38.821 1.00 91.56 84 LEU A C 1
ATOM 623 O O . LEU A 1 84 ? 22.470 11.142 -40.043 1.00 91.56 84 LEU A O 1
ATOM 627 N N . VAL A 1 85 ? 23.585 10.563 -38.174 1.00 88.75 85 VAL A N 1
ATOM 628 C CA . VAL A 1 85 ? 24.833 10.189 -38.864 1.00 88.75 85 VAL A CA 1
ATOM 629 C C . VAL A 1 85 ? 24.608 9.000 -39.797 1.00 88.75 85 VAL A C 1
ATOM 631 O O . VAL A 1 85 ? 25.044 9.030 -40.945 1.00 88.75 85 VAL A O 1
ATOM 634 N N . VAL A 1 86 ? 23.888 7.971 -39.345 1.00 86.56 86 VAL A N 1
ATOM 635 C CA . VAL A 1 86 ? 23.529 6.810 -40.174 1.00 86.56 86 VAL A CA 1
ATOM 636 C C . VAL A 1 86 ? 22.749 7.239 -41.418 1.00 86.56 86 VAL A C 1
ATOM 638 O O . VAL A 1 86 ? 23.091 6.821 -42.525 1.00 86.56 86 VAL A O 1
ATOM 641 N N . LEU A 1 87 ? 21.747 8.110 -41.261 1.00 91.38 87 LEU A N 1
ATOM 642 C CA . LEU A 1 87 ? 20.960 8.628 -42.382 1.00 91.38 87 LEU A CA 1
ATOM 643 C C . LEU A 1 87 ? 21.816 9.427 -43.379 1.00 91.38 87 LEU A C 1
ATOM 645 O O . LEU A 1 87 ? 21.640 9.269 -44.590 1.00 91.38 87 LEU A O 1
ATOM 649 N N . ASP A 1 88 ? 22.751 10.247 -42.891 1.00 91.88 88 ASP A N 1
ATOM 650 C CA . ASP A 1 88 ? 23.682 11.001 -43.740 1.00 91.88 88 ASP A CA 1
ATOM 651 C C . ASP A 1 88 ? 24.633 10.071 -44.509 1.00 91.88 88 ASP A C 1
ATOM 653 O O . ASP A 1 88 ? 24.802 10.210 -45.724 1.00 91.88 88 ASP A O 1
ATOM 657 N N . VAL A 1 89 ? 25.185 9.051 -43.843 1.00 87.69 89 VAL A N 1
ATOM 658 C CA . VAL A 1 89 ? 26.054 8.049 -44.478 1.00 87.69 89 VAL A CA 1
ATOM 659 C C . VAL A 1 89 ? 25.292 7.250 -45.536 1.00 87.69 89 VAL A C 1
ATOM 661 O O . VAL A 1 89 ? 25.816 7.038 -46.630 1.00 87.69 89 VAL A O 1
ATOM 664 N N . GLU A 1 90 ? 24.053 6.838 -45.266 1.00 90.19 90 GLU A N 1
ATOM 665 C CA . GLU A 1 90 ? 23.214 6.135 -46.241 1.00 90.19 90 GLU A CA 1
ATOM 666 C C . GLU A 1 90 ? 22.900 6.989 -47.473 1.00 90.19 90 GLU A C 1
ATOM 668 O O . GLU A 1 90 ? 22.941 6.487 -48.600 1.00 90.19 90 GLU A O 1
ATOM 673 N N . GLU A 1 91 ? 22.605 8.277 -47.291 1.00 95.81 91 GLU A N 1
ATOM 674 C CA . GLU A 1 91 ? 22.422 9.201 -48.412 1.00 95.81 91 GLU A CA 1
ATOM 675 C C . GLU A 1 91 ? 23.736 9.421 -49.176 1.00 95.81 91 GLU A C 1
ATOM 677 O O . GLU A 1 91 ? 23.753 9.431 -50.410 1.00 95.81 91 GLU A O 1
ATOM 682 N N . GLY A 1 92 ? 24.859 9.515 -48.463 1.00 90.44 92 GLY A N 1
ATOM 683 C CA . GLY A 1 92 ? 26.195 9.577 -49.045 1.00 90.44 92 GLY A CA 1
ATOM 684 C C . GLY A 1 92 ? 26.544 8.342 -49.880 1.00 90.44 92 GLY A C 1
ATOM 685 O O . GLY A 1 92 ? 27.141 8.488 -50.945 1.00 90.44 92 GLY A O 1
ATOM 686 N N . ILE A 1 93 ? 26.148 7.145 -49.435 1.00 89.88 93 ILE A N 1
ATOM 687 C CA . ILE A 1 93 ? 26.271 5.884 -50.183 1.00 89.88 93 ILE A CA 1
ATOM 688 C C . ILE A 1 93 ? 25.427 5.946 -51.456 1.00 89.88 93 ILE A C 1
ATOM 690 O O . ILE A 1 93 ? 25.960 5.729 -52.542 1.00 89.88 93 ILE A O 1
ATOM 694 N N . ARG A 1 94 ? 24.141 6.309 -51.343 1.00 94.31 94 ARG A N 1
ATOM 695 C CA . ARG A 1 94 ? 23.226 6.421 -52.493 1.00 94.31 94 ARG A CA 1
ATOM 696 C C . ARG A 1 94 ? 23.740 7.400 -53.547 1.00 94.31 94 ARG A C 1
ATOM 698 O O . ARG A 1 94 ? 23.603 7.147 -54.745 1.00 94.31 94 ARG A O 1
ATOM 705 N N . ARG A 1 95 ? 24.334 8.517 -53.116 1.00 95.81 95 ARG A N 1
ATOM 706 C CA . ARG A 1 95 ? 24.965 9.496 -54.009 1.00 95.81 95 ARG A CA 1
ATOM 707 C C . ARG A 1 95 ? 26.178 8.898 -54.722 1.00 95.81 95 ARG A C 1
ATOM 709 O O . ARG A 1 95 ? 26.186 8.890 -55.947 1.00 95.81 95 ARG A O 1
ATOM 716 N N . THR A 1 96 ? 27.130 8.324 -53.983 1.00 88.75 96 THR A N 1
ATOM 717 C CA . THR A 1 96 ? 28.331 7.699 -54.565 1.00 88.75 96 THR A CA 1
ATOM 718 C C . THR A 1 96 ? 27.978 6.551 -55.520 1.00 88.75 96 THR A C 1
ATOM 720 O O . THR A 1 96 ? 28.610 6.406 -56.561 1.00 88.75 96 THR A O 1
ATOM 723 N N . GLU A 1 97 ? 26.950 5.751 -55.221 1.00 92.50 97 GLU A N 1
ATOM 724 C CA . GLU A 1 97 ? 26.465 4.689 -56.114 1.00 92.50 97 GLU A CA 1
ATOM 725 C C . GLU A 1 97 ? 25.904 5.242 -57.433 1.00 92.50 97 GLU A C 1
ATOM 727 O O . GLU A 1 97 ? 26.166 4.678 -58.498 1.00 92.50 97 GLU A O 1
ATOM 732 N N . ARG A 1 98 ? 25.168 6.361 -57.385 1.00 96.00 98 ARG A N 1
ATOM 733 C CA . ARG A 1 98 ? 24.662 7.050 -58.582 1.00 96.00 98 ARG A CA 1
ATOM 734 C C . ARG A 1 98 ? 25.799 7.628 -59.424 1.00 96.00 98 ARG A C 1
ATOM 736 O O . ARG A 1 98 ? 25.771 7.497 -60.648 1.00 96.00 98 ARG A O 1
ATOM 743 N N . ASP A 1 99 ? 26.791 8.229 -58.778 1.00 91.81 99 ASP A N 1
ATOM 744 C CA . ASP A 1 99 ? 27.970 8.778 -59.451 1.00 91.81 99 ASP A CA 1
ATOM 745 C C . ASP A 1 99 ? 28.772 7.652 -60.119 1.00 91.81 99 ASP A C 1
ATOM 747 O O . ASP A 1 99 ? 29.106 7.748 -61.296 1.00 91.81 99 ASP A O 1
ATOM 751 N N . LEU A 1 100 ? 28.976 6.527 -59.423 1.00 89.19 100 LEU A N 1
ATOM 752 C CA . LEU A 1 100 ? 29.645 5.342 -59.968 1.00 89.19 100 LEU A CA 1
ATOM 753 C C . LEU A 1 100 ? 28.916 4.782 -61.201 1.00 89.19 100 LEU A C 1
ATOM 755 O O . LEU A 1 100 ? 29.561 4.423 -62.188 1.00 89.19 100 LEU A O 1
ATOM 759 N N . ALA A 1 101 ? 27.580 4.711 -61.157 1.00 92.25 101 ALA A N 1
ATOM 760 C CA . ALA A 1 101 ? 26.769 4.285 -62.295 1.00 92.25 101 ALA A CA 1
ATOM 761 C C . ALA A 1 101 ? 26.913 5.250 -63.482 1.00 92.25 101 ALA A C 1
ATOM 763 O O . ALA A 1 101 ? 27.136 4.802 -64.602 1.00 92.25 101 ALA A O 1
ATOM 764 N N . THR A 1 102 ? 26.878 6.559 -63.218 1.00 94.31 102 THR A N 1
ATOM 765 C CA . THR A 1 102 ? 27.035 7.605 -64.241 1.00 94.31 102 THR A CA 1
ATOM 766 C C . THR A 1 102 ? 28.414 7.540 -64.899 1.00 94.31 102 THR A C 1
ATOM 768 O O . THR A 1 102 ? 28.506 7.510 -66.123 1.00 94.31 102 THR A O 1
ATOM 771 N N . THR A 1 103 ? 29.491 7.446 -64.112 1.00 88.38 103 THR A N 1
ATOM 772 C CA . THR A 1 103 ? 30.866 7.327 -64.626 1.00 88.38 103 THR A CA 1
ATOM 773 C C . THR A 1 103 ? 31.050 6.059 -65.453 1.00 88.38 103 THR A C 1
ATOM 775 O O . THR A 1 103 ? 31.694 6.097 -66.499 1.00 88.38 103 THR A O 1
ATOM 778 N N . ARG A 1 104 ? 30.465 4.934 -65.025 1.00 91.25 104 ARG A N 1
ATOM 779 C CA . ARG A 1 104 ? 30.498 3.685 -65.795 1.00 91.25 104 ARG A CA 1
ATOM 780 C C . ARG A 1 104 ? 29.783 3.835 -67.136 1.00 91.25 104 ARG A C 1
ATOM 782 O O . ARG A 1 104 ? 30.308 3.379 -68.146 1.00 91.25 104 ARG A O 1
ATOM 789 N N . ASP A 1 105 ? 28.597 4.431 -67.141 1.00 94.31 105 ASP A N 1
ATOM 790 C CA . ASP A 1 105 ? 27.797 4.578 -68.356 1.00 94.31 105 ASP A CA 1
ATOM 791 C C . ASP A 1 105 ? 28.488 5.534 -69.354 1.00 94.31 105 ASP A C 1
ATOM 793 O O . ASP A 1 105 ? 28.573 5.205 -70.536 1.00 94.31 105 ASP A O 1
ATOM 797 N N . LEU A 1 106 ? 29.103 6.626 -68.872 1.00 91.69 106 LEU A N 1
ATOM 798 C CA . LEU A 1 106 ? 29.955 7.515 -69.679 1.00 91.69 106 LEU A CA 1
ATOM 799 C C . LEU A 1 106 ? 31.184 6.792 -70.248 1.00 91.69 106 LEU A C 1
ATOM 801 O O . LEU A 1 106 ? 31.483 6.928 -71.432 1.00 91.69 106 LEU A O 1
ATOM 805 N N . ALA A 1 107 ? 31.877 5.989 -69.435 1.00 85.38 107 ALA A N 1
ATOM 806 C CA . ALA A 1 107 ? 33.035 5.222 -69.892 1.00 85.38 107 ALA A CA 1
ATOM 807 C C . ALA A 1 107 ? 32.652 4.188 -70.968 1.00 85.38 107 ALA A C 1
ATOM 809 O O . ALA A 1 107 ? 33.399 3.976 -71.922 1.00 85.38 107 ALA A O 1
ATOM 810 N N . LEU A 1 108 ? 31.475 3.559 -70.845 1.00 90.44 108 LEU A N 1
ATOM 811 C CA . LEU A 1 108 ? 30.945 2.652 -71.867 1.00 90.44 108 LEU A CA 1
ATOM 812 C C . LEU A 1 108 ? 30.596 3.396 -73.161 1.00 90.44 108 LEU A C 1
ATOM 814 O O . LEU A 1 108 ? 30.905 2.894 -74.240 1.00 90.44 108 LEU A O 1
ATOM 818 N N . GLU A 1 109 ? 29.981 4.576 -73.067 1.00 93.75 109 GLU A N 1
ATOM 819 C CA . GLU A 1 109 ? 29.657 5.412 -74.227 1.00 93.75 109 GLU A CA 1
ATOM 820 C C . GLU A 1 109 ? 30.923 5.842 -74.980 1.00 93.75 109 GLU A C 1
ATOM 822 O O . GLU A 1 109 ? 31.024 5.606 -76.186 1.00 93.75 109 GLU A O 1
ATOM 827 N N . GLN A 1 110 ? 31.932 6.350 -74.268 1.00 88.56 110 GLN A N 1
ATOM 828 C CA . GLN A 1 110 ? 33.222 6.722 -74.855 1.00 88.56 110 GLN A CA 1
ATOM 829 C C . GLN A 1 110 ? 33.950 5.524 -75.471 1.00 88.56 110 GLN A C 1
ATOM 831 O O . GLN A 1 110 ? 34.460 5.621 -76.586 1.00 88.56 110 GLN A O 1
ATOM 836 N N . ALA A 1 111 ? 33.970 4.367 -74.800 1.00 83.62 111 ALA A N 1
ATO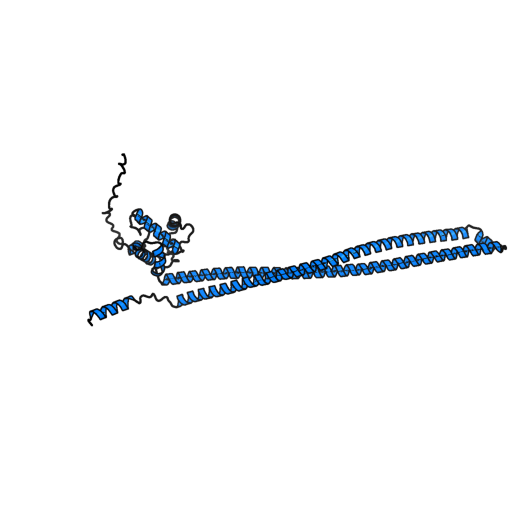M 837 C CA . ALA A 1 111 ? 34.584 3.160 -75.352 1.00 83.62 111 ALA A CA 1
ATOM 838 C C . ALA A 1 111 ? 33.898 2.714 -76.655 1.00 83.62 111 ALA A C 1
ATOM 840 O O . ALA A 1 111 ? 34.570 2.311 -77.610 1.00 83.62 111 ALA A O 1
ATOM 841 N N . VAL A 1 112 ? 32.565 2.813 -76.722 1.00 90.56 112 VAL A N 1
ATOM 842 C CA . VAL A 1 112 ? 31.792 2.531 -77.939 1.00 90.56 112 VAL A CA 1
ATOM 843 C C . VAL A 1 112 ? 32.082 3.565 -79.029 1.00 90.56 112 VAL A C 1
ATOM 845 O O . VAL A 1 112 ? 32.266 3.176 -80.183 1.00 90.56 112 VAL A O 1
ATOM 848 N N . GLU A 1 113 ? 32.173 4.857 -78.710 1.00 87.56 113 GLU A N 1
ATOM 849 C CA . GLU A 1 113 ? 32.506 5.919 -79.671 1.00 87.56 113 GLU A CA 1
ATOM 850 C C . GLU A 1 113 ? 33.924 5.758 -80.243 1.00 87.56 113 GLU A C 1
ATOM 852 O O . GLU A 1 113 ? 34.123 5.793 -81.459 1.00 87.56 113 GLU A O 1
ATOM 857 N N . VAL A 1 114 ? 34.916 5.490 -79.395 1.00 81.62 114 VAL A N 1
ATOM 858 C CA . VAL A 1 114 ? 36.297 5.201 -79.811 1.00 81.62 114 VAL A CA 1
ATOM 859 C C . VAL A 1 114 ? 36.342 3.961 -80.697 1.00 81.62 114 VAL A C 1
ATOM 861 O O . VAL A 1 114 ? 36.957 3.976 -81.762 1.00 81.62 114 VAL A O 1
ATOM 864 N N . TYR A 1 115 ? 35.664 2.884 -80.300 1.00 80.19 115 TYR A N 1
ATOM 865 C CA . TYR A 1 115 ? 35.620 1.660 -81.093 1.00 80.19 115 TYR A CA 1
ATOM 866 C C . TYR A 1 115 ? 34.952 1.890 -82.455 1.00 80.19 115 TYR A C 1
ATOM 868 O O . TYR A 1 115 ? 35.481 1.493 -83.492 1.00 80.19 115 TYR A O 1
ATOM 876 N N . THR A 1 116 ? 33.797 2.555 -82.476 1.00 84.88 116 THR A N 1
ATOM 877 C CA . THR A 1 116 ? 33.049 2.817 -83.712 1.00 84.88 116 THR A CA 1
ATOM 878 C C . THR A 1 116 ? 33.775 3.794 -84.627 1.00 84.88 116 THR A C 1
ATOM 880 O O . THR A 1 116 ? 33.817 3.547 -85.829 1.00 84.88 116 THR A O 1
ATOM 883 N N . SER A 1 117 ? 34.407 4.845 -84.103 1.00 80.62 117 SER A N 1
ATOM 884 C CA . SER A 1 117 ? 35.239 5.764 -84.891 1.00 80.62 117 SER A CA 1
ATOM 885 C C . SER A 1 117 ? 36.498 5.083 -85.439 1.00 80.62 117 SER A C 1
ATOM 887 O O . SER A 1 117 ? 36.840 5.294 -86.604 1.00 80.62 117 SER A O 1
ATOM 889 N N . ALA A 1 118 ? 37.134 4.196 -84.667 1.00 70.81 118 ALA A N 1
ATOM 890 C CA . ALA A 1 118 ? 38.272 3.398 -85.121 1.00 70.81 118 ALA A CA 1
ATOM 891 C C . ALA A 1 118 ? 37.894 2.379 -86.213 1.00 70.81 118 ALA A C 1
ATOM 893 O O . ALA A 1 118 ? 38.691 2.128 -87.117 1.00 70.81 118 ALA A O 1
ATOM 894 N N . VAL A 1 119 ? 36.690 1.797 -86.144 1.00 75.31 119 VAL A N 1
ATOM 895 C CA . VAL A 1 119 ? 36.192 0.792 -87.102 1.00 75.31 119 VAL A CA 1
ATOM 896 C C . VAL A 1 119 ? 35.570 1.426 -88.353 1.00 75.31 119 VAL A C 1
ATOM 898 O O . VAL A 1 119 ? 35.773 0.921 -89.456 1.00 75.31 119 VAL A O 1
ATOM 901 N N . ALA A 1 120 ? 34.802 2.509 -88.207 1.00 77.56 120 ALA A N 1
ATOM 902 C CA . ALA A 1 120 ? 34.098 3.178 -89.305 1.00 77.56 120 ALA A CA 1
ATOM 903 C C . ALA A 1 120 ? 34.962 4.229 -90.017 1.00 77.56 120 ALA A C 1
ATOM 905 O O . ALA A 1 120 ? 34.774 4.485 -91.208 1.00 77.56 120 ALA A O 1
ATOM 906 N N . GLY A 1 121 ? 35.913 4.841 -89.311 1.00 62.25 121 GLY A N 1
ATOM 907 C CA . GLY A 1 121 ? 36.890 5.733 -89.908 1.00 62.25 121 GLY A CA 1
ATOM 908 C C . GLY A 1 121 ? 37.959 4.934 -90.644 1.00 62.25 121 GLY A C 1
ATOM 909 O O . GLY A 1 121 ? 38.589 4.041 -90.087 1.00 62.25 121 GLY A O 1
ATOM 910 N N . THR A 1 122 ? 38.288 5.337 -91.869 1.00 56.12 122 THR A N 1
ATOM 911 C CA . THR A 1 122 ? 39.497 4.897 -92.589 1.00 56.12 122 THR A CA 1
ATOM 912 C C . THR A 1 122 ? 40.803 5.171 -91.824 1.00 56.12 122 THR A C 1
ATOM 914 O O . THR A 1 122 ? 41.866 4.873 -92.344 1.00 56.12 122 THR A O 1
ATOM 917 N N . GLY A 1 123 ? 40.760 5.730 -90.609 1.00 56.81 123 GLY A N 1
ATOM 918 C CA . GLY A 1 123 ? 41.899 6.129 -89.787 1.00 56.81 123 GLY A CA 1
ATOM 919 C C . GLY A 1 123 ? 42.823 4.979 -89.406 1.00 56.81 123 GLY A C 1
ATOM 920 O O . GLY A 1 123 ? 44.021 5.124 -89.600 1.00 56.81 123 GLY A O 1
ATOM 921 N N . LEU A 1 124 ? 42.313 3.822 -88.964 1.00 57.53 124 LEU A N 1
ATOM 922 C CA . LEU A 1 124 ? 43.185 2.687 -88.617 1.00 57.53 124 LEU A CA 1
ATOM 923 C C . LEU A 1 124 ? 43.855 2.091 -89.868 1.00 57.53 124 LEU A C 1
ATOM 925 O O . LEU A 1 124 ? 45.022 1.707 -89.845 1.00 57.53 124 LEU A O 1
ATOM 929 N N . PHE A 1 125 ? 43.137 2.095 -90.996 1.00 59.50 125 PHE A N 1
ATOM 930 C CA . PHE A 1 125 ? 43.670 1.669 -92.289 1.00 59.50 125 PHE A CA 1
ATOM 931 C C . PHE A 1 125 ? 44.662 2.691 -92.874 1.00 59.50 125 PHE A C 1
ATOM 933 O O . PHE A 1 125 ? 45.688 2.293 -93.414 1.00 59.50 125 PHE A O 1
ATOM 940 N N . SER A 1 126 ? 44.429 3.998 -92.721 1.00 57.06 126 SER A N 1
ATOM 941 C CA . SER A 1 126 ? 45.342 5.085 -93.116 1.00 57.06 126 SER A CA 1
ATOM 942 C C . SER A 1 126 ? 46.552 5.222 -92.186 1.00 57.06 126 SER A C 1
ATOM 944 O O . SER A 1 126 ? 47.608 5.636 -92.642 1.00 57.06 126 SER A O 1
ATOM 946 N N . LEU A 1 127 ? 46.450 4.824 -90.917 1.00 58.56 127 LEU A N 1
ATOM 947 C CA . LEU A 1 127 ? 47.580 4.667 -89.991 1.00 58.56 127 LEU A CA 1
ATOM 948 C C . LEU A 1 127 ? 48.498 3.516 -90.412 1.00 58.56 127 LEU A C 1
ATOM 950 O O . LEU A 1 127 ? 49.716 3.628 -90.326 1.00 58.56 127 LEU A O 1
ATOM 954 N N . LEU A 1 128 ? 47.905 2.415 -90.881 1.00 62.59 128 LEU A N 1
ATOM 955 C CA . LEU A 1 128 ? 48.636 1.238 -91.353 1.00 62.59 128 LEU A CA 1
ATOM 956 C C . LEU A 1 128 ? 49.155 1.383 -92.797 1.00 62.59 128 LEU A C 1
ATOM 958 O O . LEU A 1 128 ? 50.077 0.663 -93.174 1.00 62.59 128 LEU A O 1
ATOM 962 N N . SER A 1 129 ? 48.590 2.290 -93.606 1.00 65.94 129 SER A N 1
ATOM 963 C CA . SER A 1 129 ? 48.941 2.467 -95.031 1.00 65.94 129 SER A CA 1
ATOM 964 C C . SER A 1 129 ? 49.539 3.831 -95.402 1.00 65.94 129 SER A C 1
ATOM 966 O O . SER A 1 129 ? 50.070 3.984 -96.503 1.00 65.94 129 SER A O 1
ATOM 968 N N . GLY A 1 130 ? 49.486 4.824 -94.514 1.00 56.22 130 GLY A N 1
ATOM 969 C CA . GLY A 1 130 ? 49.954 6.182 -94.770 1.00 56.22 130 GLY A CA 1
ATOM 970 C C . GLY A 1 130 ? 51.466 6.316 -94.616 1.00 56.22 130 GLY A C 1
ATOM 971 O O . GLY A 1 130 ? 52.009 6.192 -93.525 1.00 56.22 130 GLY A O 1
ATOM 972 N N . THR A 1 131 ? 52.158 6.643 -95.705 1.00 58.22 131 THR A N 1
ATOM 973 C CA . THR A 1 131 ? 53.600 6.951 -95.720 1.00 58.22 131 THR A CA 1
ATOM 974 C C . THR A 1 131 ? 53.930 8.374 -95.241 1.00 58.22 131 THR A C 1
ATOM 976 O O . THR A 1 131 ? 55.048 8.839 -95.455 1.00 58.22 131 THR A O 1
ATOM 979 N N . ASP A 1 132 ? 52.971 9.096 -94.649 1.00 76.81 132 ASP A N 1
ATOM 980 C CA . ASP A 1 132 ? 53.144 10.483 -94.212 1.00 76.81 132 ASP A CA 1
ATOM 981 C C . ASP A 1 132 ? 53.452 10.566 -92.701 1.00 76.81 132 ASP A C 1
ATOM 983 O O . ASP A 1 132 ? 52.570 10.307 -91.875 1.00 76.81 132 ASP A O 1
ATOM 987 N N . PRO A 1 133 ? 54.682 10.945 -92.306 1.00 75.12 133 PRO A N 1
ATOM 988 C CA . PRO A 1 133 ? 55.080 11.022 -90.903 1.00 75.12 133 PRO A CA 1
ATOM 989 C C . PRO A 1 133 ? 54.275 12.048 -90.089 1.00 75.12 133 PRO A C 1
ATOM 991 O O . PRO A 1 133 ? 54.174 11.891 -88.874 1.00 75.12 133 PRO A O 1
ATOM 994 N N . ALA A 1 134 ? 53.668 13.065 -90.716 1.00 76.56 134 ALA A N 1
ATOM 995 C CA . ALA A 1 134 ? 52.838 14.037 -89.997 1.00 76.56 134 ALA A CA 1
ATOM 996 C C . ALA A 1 134 ? 51.539 13.404 -89.462 1.00 76.56 134 ALA A C 1
ATOM 998 O O . ALA A 1 134 ? 51.143 13.651 -88.322 1.00 76.56 134 ALA A O 1
ATOM 999 N N . SER A 1 135 ? 50.920 12.525 -90.251 1.00 72.06 135 SER A N 1
ATOM 1000 C CA . SER A 1 135 ? 49.693 11.811 -89.879 1.00 72.06 135 SER A CA 1
ATOM 1001 C C . SER A 1 135 ? 49.913 10.816 -88.725 1.00 72.06 135 SER A C 1
ATOM 1003 O O . SER A 1 135 ? 49.047 10.663 -87.863 1.00 72.06 135 SER A O 1
ATOM 1005 N N . ALA A 1 136 ? 51.094 10.189 -88.652 1.00 71.75 136 ALA A N 1
ATOM 1006 C CA . ALA A 1 136 ? 51.458 9.273 -87.567 1.00 71.75 136 ALA A CA 1
ATOM 1007 C C . ALA A 1 136 ? 51.637 9.984 -86.212 1.00 71.75 136 ALA A C 1
ATOM 1009 O O . ALA A 1 136 ? 51.242 9.446 -85.180 1.00 71.75 136 ALA A O 1
ATOM 1010 N N . VAL A 1 137 ? 52.190 11.204 -86.206 1.00 78.19 137 VAL A N 1
ATOM 1011 C CA . VAL A 1 137 ? 52.362 12.003 -84.977 1.00 78.19 137 VAL A CA 1
ATOM 1012 C C . VAL A 1 137 ? 51.012 12.440 -84.407 1.00 78.19 137 VAL A C 1
ATOM 1014 O O . VAL A 1 137 ? 50.801 12.341 -83.202 1.00 78.19 137 VAL A O 1
ATOM 1017 N N . ILE A 1 138 ? 50.081 12.872 -85.264 1.00 77.75 138 ILE A N 1
ATOM 1018 C CA . ILE A 1 138 ? 48.729 13.266 -84.836 1.00 77.75 138 ILE A CA 1
ATOM 1019 C C . ILE A 1 138 ? 47.989 12.066 -84.237 1.00 77.75 138 ILE A C 1
ATOM 1021 O O . ILE A 1 138 ? 47.397 12.175 -83.168 1.00 77.75 138 ILE A O 1
ATOM 1025 N N . ALA A 1 139 ? 48.067 10.907 -84.890 1.00 72.81 139 ALA A N 1
ATOM 1026 C CA . ALA A 1 139 ? 47.444 9.690 -84.389 1.00 72.81 139 ALA A CA 1
ATOM 1027 C C . ALA A 1 139 ? 48.030 9.209 -83.052 1.00 72.81 139 ALA A C 1
ATOM 1029 O O . ALA A 1 139 ? 47.278 8.784 -82.178 1.00 72.81 139 ALA A O 1
ATOM 1030 N N . ALA A 1 140 ? 49.351 9.296 -82.874 1.00 75.94 140 ALA A N 1
ATOM 1031 C CA . ALA A 1 140 ? 49.990 8.978 -81.599 1.00 75.94 140 ALA A CA 1
ATOM 1032 C C . ALA A 1 140 ? 49.538 9.931 -80.480 1.00 75.94 140 ALA A C 1
ATOM 1034 O O . ALA A 1 140 ? 49.311 9.473 -79.367 1.00 75.94 140 ALA A O 1
ATOM 1035 N N . GLY A 1 141 ? 49.350 11.222 -80.783 1.00 80.19 141 GLY A N 1
ATOM 1036 C CA . GLY A 1 141 ? 48.809 12.199 -79.834 1.00 80.19 141 GLY A CA 1
ATOM 1037 C C . GLY A 1 141 ? 47.381 11.872 -79.392 1.00 80.19 141 GLY A C 1
ATOM 1038 O O . GLY A 1 141 ? 47.113 11.839 -78.201 1.00 80.19 141 GLY A O 1
ATOM 1039 N N . VAL A 1 142 ? 46.490 11.528 -80.331 1.00 80.06 142 VAL A N 1
ATOM 1040 C CA . VAL A 1 142 ? 45.100 11.144 -80.007 1.00 80.06 142 VAL A CA 1
ATOM 1041 C C . VAL A 1 142 ? 45.041 9.863 -79.166 1.00 80.06 142 VAL A C 1
ATOM 1043 O O . VAL A 1 142 ? 44.223 9.765 -78.257 1.00 80.06 142 VAL A O 1
ATOM 1046 N N . LEU A 1 143 ? 45.904 8.881 -79.449 1.00 79.81 143 LEU A N 1
ATOM 1047 C CA . LEU A 1 143 ? 45.989 7.657 -78.646 1.00 79.81 143 LEU A CA 1
ATOM 1048 C C . LEU A 1 143 ? 46.544 7.920 -77.241 1.00 79.81 143 LEU A C 1
ATOM 1050 O O . LEU A 1 143 ? 46.088 7.281 -76.296 1.00 79.81 143 LEU A O 1
ATOM 1054 N N . ASP A 1 144 ? 47.502 8.840 -77.097 1.00 84.94 144 ASP A N 1
ATOM 1055 C CA . ASP A 1 144 ? 48.025 9.239 -75.787 1.00 84.94 144 ASP A CA 1
ATOM 1056 C C . ASP A 1 144 ? 46.976 10.013 -74.980 1.00 84.94 144 ASP A C 1
ATOM 1058 O O . ASP A 1 144 ? 46.749 9.689 -73.818 1.00 84.94 144 ASP A O 1
ATOM 1062 N N . ASP A 1 145 ? 46.269 10.959 -75.607 1.00 83.75 145 ASP A N 1
ATOM 1063 C CA . ASP A 1 145 ? 45.176 11.707 -74.977 1.00 83.75 145 ASP A CA 1
ATOM 1064 C C . ASP A 1 145 ? 44.064 10.762 -74.498 1.00 83.75 145 ASP A C 1
ATOM 1066 O O . ASP A 1 145 ? 43.624 10.859 -73.352 1.00 83.75 145 ASP A O 1
ATOM 1070 N N . LEU A 1 146 ? 43.673 9.789 -75.329 1.00 83.31 146 LEU A N 1
ATOM 1071 C CA . LEU A 1 146 ? 42.684 8.777 -74.962 1.00 83.31 146 LEU A CA 1
ATOM 1072 C C . LEU A 1 146 ? 43.177 7.871 -73.826 1.00 83.31 146 LEU A C 1
ATOM 1074 O O . LEU A 1 146 ? 42.425 7.589 -72.897 1.00 83.31 146 LEU A O 1
ATOM 1078 N N . ALA A 1 147 ? 44.432 7.416 -73.877 1.00 85.75 147 ALA A N 1
ATOM 1079 C CA . ALA A 1 147 ? 45.004 6.589 -72.818 1.00 85.75 147 ALA A CA 1
ATOM 1080 C C . ALA A 1 147 ? 45.095 7.358 -71.489 1.00 85.75 147 ALA A C 1
ATOM 1082 O O . ALA A 1 147 ? 44.837 6.791 -70.425 1.00 85.75 147 ALA A O 1
ATOM 1083 N N . GLN A 1 148 ? 45.432 8.651 -71.532 1.00 91.44 148 GLN A N 1
ATOM 1084 C CA . GLN A 1 148 ? 45.420 9.522 -70.357 1.00 91.44 148 GLN A CA 1
ATOM 1085 C C . GLN A 1 148 ? 43.999 9.744 -69.832 1.00 91.44 148 GLN A C 1
ATOM 1087 O O . GLN A 1 148 ? 43.793 9.754 -68.617 1.00 91.44 148 GLN A O 1
ATOM 1092 N N . GLU A 1 149 ? 43.020 9.919 -70.718 1.00 87.56 149 GLU A N 1
ATOM 1093 C CA . GLU A 1 149 ? 41.614 10.063 -70.354 1.00 87.56 149 GLU A CA 1
ATOM 1094 C C . GLU A 1 149 ? 41.075 8.778 -69.702 1.00 87.56 149 GLU A C 1
ATOM 1096 O O . GLU A 1 149 ? 40.543 8.840 -68.594 1.00 87.56 149 GLU A O 1
ATOM 1101 N N . GLU A 1 150 ? 41.329 7.601 -70.283 1.00 86.81 150 GLU A N 1
ATOM 1102 C CA . GLU A 1 150 ? 40.972 6.300 -69.700 1.00 86.81 150 GLU A CA 1
ATOM 1103 C C . GLU A 1 150 ? 41.631 6.089 -68.327 1.00 86.81 150 GLU A C 1
ATOM 1105 O O . GLU A 1 150 ? 40.978 5.651 -67.377 1.00 86.81 150 GLU A O 1
ATOM 1110 N N . GLN A 1 151 ? 42.908 6.459 -68.176 1.00 91.88 151 GLN A N 1
ATOM 1111 C CA . GLN A 1 151 ? 43.588 6.402 -66.879 1.00 91.88 151 GLN A CA 1
ATOM 1112 C C . GLN A 1 151 ? 42.933 7.310 -65.834 1.00 91.88 151 GLN A C 1
ATOM 1114 O O . GLN A 1 151 ? 42.810 6.897 -64.679 1.00 91.88 151 GLN A O 1
ATOM 1119 N N . ARG A 1 152 ? 42.491 8.518 -66.214 1.00 90.00 152 ARG A N 1
ATOM 1120 C CA . ARG A 1 152 ? 41.744 9.411 -65.311 1.00 90.00 152 ARG A CA 1
ATOM 1121 C C . ARG A 1 152 ? 40.409 8.788 -64.909 1.00 90.00 152 ARG A C 1
ATOM 1123 O O . ARG A 1 152 ? 40.120 8.732 -63.718 1.00 90.00 152 ARG A O 1
ATOM 1130 N N . TYR A 1 153 ? 39.659 8.222 -65.854 1.00 84.25 153 TYR A N 1
ATOM 1131 C CA . TYR A 1 153 ? 38.398 7.534 -65.556 1.00 84.25 153 TYR A CA 1
ATOM 1132 C C . TYR A 1 153 ? 38.577 6.337 -64.618 1.00 84.25 153 TYR A C 1
ATOM 1134 O O . TYR A 1 153 ? 37.816 6.177 -63.661 1.00 84.25 153 TYR A O 1
ATOM 1142 N N . LEU A 1 154 ? 39.593 5.501 -64.849 1.00 85.25 154 LEU A N 1
ATOM 1143 C CA . LEU A 1 154 ? 39.897 4.361 -63.981 1.00 85.25 154 LEU A CA 1
ATOM 1144 C C . LEU A 1 154 ? 40.332 4.807 -62.579 1.00 85.25 154 LEU A C 1
ATOM 1146 O O . LEU A 1 154 ? 39.957 4.167 -61.589 1.00 85.25 154 LEU A O 1
ATOM 1150 N N . ALA A 1 155 ? 41.095 5.900 -62.479 1.00 91.06 155 ALA A N 1
ATOM 1151 C CA . ALA A 1 155 ? 41.484 6.488 -61.202 1.00 91.06 155 ALA A CA 1
ATOM 1152 C C . ALA A 1 155 ? 40.258 7.001 -60.428 1.00 91.06 155 ALA A C 1
ATOM 1154 O O . ALA A 1 155 ? 40.086 6.636 -59.261 1.00 91.06 155 ALA A O 1
ATOM 1155 N N . ASP A 1 156 ? 39.370 7.749 -61.086 1.00 87.38 156 ASP A N 1
ATOM 1156 C CA . ASP A 1 156 ? 38.143 8.283 -60.486 1.00 87.38 156 ASP A CA 1
ATOM 1157 C C . ASP A 1 156 ? 37.187 7.161 -60.056 1.00 87.38 156 ASP A C 1
ATOM 1159 O O . ASP A 1 156 ? 36.677 7.163 -58.934 1.00 87.38 156 ASP A O 1
ATOM 1163 N N . TYR A 1 157 ? 37.000 6.139 -60.897 1.00 85.44 157 TYR A N 1
ATOM 1164 C CA . TYR A 1 157 ? 36.190 4.964 -60.563 1.00 85.44 157 TYR A CA 1
ATOM 1165 C C . TYR A 1 157 ? 36.739 4.214 -59.340 1.00 85.44 157 TYR A C 1
ATOM 1167 O O . TYR A 1 157 ? 35.986 3.830 -58.440 1.00 85.44 157 TYR A O 1
ATOM 1175 N N . THR A 1 158 ? 38.060 4.020 -59.274 1.00 92.00 158 THR A N 1
ATOM 1176 C CA . THR A 1 158 ? 38.712 3.345 -58.140 1.00 92.00 158 THR A CA 1
ATOM 1177 C C . THR A 1 158 ? 38.578 4.164 -56.855 1.00 92.00 158 THR A C 1
ATOM 1179 O O . THR A 1 158 ? 38.309 3.597 -55.792 1.00 92.00 158 THR A O 1
ATOM 1182 N N . ALA A 1 159 ? 38.700 5.492 -56.947 1.00 90.62 159 ALA A N 1
ATOM 1183 C CA . ALA A 1 159 ? 38.500 6.397 -55.820 1.00 90.62 159 ALA A CA 1
ATOM 1184 C C . ALA A 1 159 ? 37.056 6.342 -55.292 1.00 90.62 159 ALA A C 1
ATOM 1186 O O . ALA A 1 159 ? 36.859 6.162 -54.088 1.00 90.62 159 ALA A O 1
ATOM 1187 N N . LEU A 1 160 ? 36.052 6.403 -56.177 1.00 84.81 160 LEU A N 1
ATOM 1188 C CA . LEU A 1 160 ? 34.634 6.289 -55.806 1.00 84.81 160 LEU A CA 1
ATOM 1189 C C . LEU A 1 160 ? 34.311 4.939 -55.160 1.00 84.81 160 LEU A C 1
ATOM 1191 O O . LEU A 1 160 ? 33.593 4.881 -54.162 1.00 84.81 160 LEU A O 1
ATOM 1195 N N . ARG A 1 161 ? 34.864 3.841 -55.688 1.00 90.25 161 ARG A N 1
ATOM 1196 C CA . ARG A 1 161 ? 34.676 2.510 -55.099 1.00 90.25 161 ARG A CA 1
ATOM 1197 C C . ARG A 1 161 ? 35.270 2.418 -53.692 1.00 90.25 161 ARG A C 1
ATOM 1199 O O . ARG A 1 161 ? 34.615 1.887 -52.798 1.00 90.25 161 ARG A O 1
ATOM 1206 N N . SER A 1 162 ? 36.480 2.938 -53.487 1.00 93.00 162 SER A N 1
ATOM 1207 C CA . SER A 1 162 ? 37.115 2.954 -52.164 1.00 93.00 162 SER A CA 1
ATOM 1208 C C . SER A 1 162 ? 36.332 3.813 -51.163 1.00 93.00 162 SER A C 1
ATOM 1210 O O . SER A 1 162 ? 36.171 3.414 -50.009 1.00 93.00 162 SER A O 1
ATOM 1212 N N . ASP A 1 163 ? 35.800 4.960 -51.601 1.00 89.25 163 ASP A N 1
ATOM 1213 C CA . ASP A 1 163 ? 34.921 5.806 -50.783 1.00 89.25 163 ASP A CA 1
ATOM 1214 C C . ASP A 1 163 ? 33.629 5.072 -50.386 1.00 89.25 163 ASP A C 1
ATOM 1216 O O . ASP A 1 163 ? 33.246 5.070 -49.214 1.00 89.25 163 ASP A O 1
ATOM 1220 N N . LEU A 1 164 ? 32.994 4.371 -51.332 1.00 87.62 164 LEU A N 1
ATOM 1221 C CA . LEU A 1 164 ? 31.796 3.567 -51.079 1.00 87.62 164 LEU A CA 1
ATOM 1222 C C . LEU A 1 164 ? 32.053 2.441 -50.067 1.00 87.62 164 LEU A C 1
ATOM 1224 O O . LEU A 1 164 ? 31.259 2.250 -49.145 1.00 87.62 164 LEU A O 1
ATOM 1228 N N . GLU A 1 165 ? 33.151 1.698 -50.221 1.00 94.06 165 GLU A N 1
ATOM 1229 C CA . GLU A 1 165 ? 33.540 0.630 -49.290 1.00 94.06 165 GLU A CA 1
ATOM 1230 C C . GLU A 1 165 ? 33.797 1.193 -47.882 1.00 94.06 165 GLU A C 1
ATOM 1232 O O . GLU A 1 165 ? 33.294 0.640 -46.902 1.00 94.06 165 GLU A O 1
ATOM 1237 N N . ARG A 1 166 ? 34.468 2.348 -47.772 1.00 94.00 166 ARG A N 1
ATOM 1238 C CA . ARG A 1 166 ? 34.685 3.039 -46.491 1.00 94.00 166 ARG A CA 1
ATOM 1239 C C . ARG A 1 166 ? 33.371 3.458 -45.832 1.00 94.00 166 ARG A C 1
ATOM 1241 O O . ARG A 1 166 ? 33.186 3.206 -44.646 1.00 94.00 166 ARG A O 1
ATOM 1248 N N . LYS A 1 167 ? 32.448 4.068 -46.581 1.00 86.31 167 LYS A N 1
ATOM 1249 C CA . LYS A 1 167 ? 31.134 4.480 -46.057 1.00 86.31 167 LYS A CA 1
ATOM 1250 C C . LYS A 1 167 ? 30.298 3.290 -45.594 1.00 86.31 167 LYS A C 1
ATOM 1252 O O . LYS A 1 167 ? 29.655 3.368 -44.553 1.00 86.31 167 LYS A O 1
ATOM 1257 N N . ARG A 1 168 ? 30.324 2.178 -46.336 1.00 91.12 168 ARG A N 1
ATOM 1258 C CA . ARG A 1 168 ? 29.637 0.938 -45.942 1.00 91.12 168 ARG A CA 1
ATOM 1259 C C . ARG A 1 168 ? 30.203 0.354 -44.651 1.00 91.12 168 ARG A C 1
ATOM 1261 O O . ARG A 1 168 ? 29.414 -0.091 -43.825 1.00 91.12 168 ARG A O 1
ATOM 1268 N N . GLN A 1 169 ? 31.524 0.396 -44.464 1.00 95.06 169 GLN A N 1
ATOM 1269 C CA . GLN A 1 169 ? 32.141 -0.020 -43.205 1.00 95.06 169 GLN A CA 1
ATOM 1270 C C . GLN A 1 169 ? 31.688 0.873 -42.047 1.00 95.06 169 GLN A C 1
ATOM 1272 O O . GLN A 1 169 ? 31.196 0.356 -41.054 1.00 95.06 169 GLN A O 1
ATOM 1277 N N . VAL A 1 170 ? 31.748 2.202 -42.213 1.00 91.75 170 VAL A N 1
ATOM 1278 C CA . VAL A 1 170 ? 31.269 3.147 -41.189 1.00 91.75 170 VAL A CA 1
ATOM 1279 C C . VAL A 1 170 ? 29.808 2.869 -40.832 1.00 91.75 170 VAL A C 1
ATOM 1281 O O . VAL A 1 170 ? 29.475 2.803 -39.658 1.00 91.75 170 VAL A O 1
ATOM 1284 N N . LEU A 1 171 ? 28.931 2.647 -41.815 1.00 89.56 171 LEU A N 1
ATOM 1285 C CA . LEU A 1 171 ? 27.530 2.308 -41.554 1.00 89.56 171 LEU A CA 1
ATOM 1286 C C . LEU A 1 171 ? 27.370 0.998 -40.764 1.00 89.56 171 LEU A C 1
ATOM 1288 O O . LEU A 1 171 ? 26.495 0.914 -39.904 1.00 89.56 171 LEU A O 1
ATOM 1292 N N . ALA A 1 172 ? 28.173 -0.024 -41.073 1.00 93.81 172 ALA A N 1
ATOM 1293 C CA . ALA A 1 172 ? 28.144 -1.296 -40.356 1.00 93.81 172 ALA A CA 1
ATOM 1294 C C . ALA A 1 172 ? 28.571 -1.114 -38.892 1.00 93.81 172 ALA A C 1
ATOM 1296 O O . ALA A 1 172 ? 27.821 -1.516 -38.004 1.00 93.81 172 ALA A O 1
ATOM 1297 N N . ASP A 1 173 ? 29.690 -0.423 -38.661 1.00 92.44 173 ASP A N 1
ATOM 1298 C CA . ASP A 1 173 ? 30.207 -0.131 -37.320 1.00 92.44 173 ASP A CA 1
ATOM 1299 C C . ASP A 1 173 ? 29.182 0.680 -36.504 1.00 92.44 173 ASP A C 1
ATOM 1301 O O . ASP A 1 173 ? 28.890 0.359 -35.356 1.00 92.44 173 ASP A O 1
ATOM 1305 N N . GLN A 1 174 ? 28.553 1.697 -37.110 1.00 89.69 174 GLN A N 1
ATOM 1306 C CA . GLN A 1 174 ? 27.541 2.508 -36.422 1.00 89.69 174 GLN A CA 1
ATOM 1307 C C . GLN A 1 174 ? 26.279 1.715 -36.066 1.00 89.69 174 GLN A C 1
ATOM 1309 O O . GLN A 1 174 ? 25.696 1.921 -35.004 1.00 89.69 174 GLN A O 1
ATOM 1314 N N . ARG A 1 175 ? 25.844 0.786 -36.925 1.00 90.75 175 ARG A N 1
ATOM 1315 C CA . ARG A 1 175 ? 24.693 -0.082 -36.626 1.00 90.75 175 ARG A CA 1
ATOM 1316 C C . ARG A 1 175 ? 24.984 -1.056 -35.485 1.00 90.75 175 ARG A C 1
ATOM 1318 O O . ARG A 1 175 ? 24.069 -1.353 -34.722 1.00 90.75 175 ARG A O 1
ATOM 1325 N N . GLU A 1 176 ? 26.222 -1.529 -35.365 1.00 95.31 176 GLU A N 1
ATOM 1326 C CA . GLU A 1 176 ? 26.660 -2.351 -34.232 1.00 95.31 176 GLU A CA 1
ATOM 1327 C C . GLU A 1 176 ? 26.597 -1.556 -32.922 1.00 95.31 176 GLU A C 1
ATOM 1329 O O . GLU A 1 176 ? 25.966 -2.013 -31.970 1.00 95.31 176 GLU A O 1
ATOM 1334 N N . VAL A 1 177 ? 27.115 -0.321 -32.911 1.00 91.75 177 VAL A N 1
ATOM 1335 C CA . VAL A 1 177 ? 27.047 0.572 -31.739 1.00 91.75 177 VAL A CA 1
ATOM 1336 C C . VAL A 1 177 ? 25.598 0.867 -31.328 1.00 91.75 177 VAL A C 1
ATOM 1338 O O . VAL A 1 177 ? 25.262 0.770 -30.150 1.00 91.75 177 VAL A O 1
ATOM 1341 N N . VAL A 1 178 ? 24.705 1.177 -32.280 1.00 87.62 178 VAL A N 1
ATOM 1342 C CA . VAL A 1 178 ? 23.271 1.388 -31.983 1.00 87.62 178 VAL A CA 1
ATOM 1343 C C . VAL A 1 178 ? 22.648 0.148 -31.336 1.00 87.62 178 VAL A C 1
ATOM 1345 O O . VAL A 1 178 ? 21.872 0.274 -30.385 1.00 87.62 178 VAL A O 1
ATOM 1348 N N . ALA A 1 179 ? 22.962 -1.046 -31.847 1.00 89.81 179 ALA A N 1
ATOM 1349 C CA . ALA A 1 179 ? 22.421 -2.292 -31.316 1.00 89.81 179 ALA A CA 1
ATOM 1350 C C . ALA A 1 179 ? 22.905 -2.559 -29.881 1.00 89.81 179 ALA A C 1
ATOM 1352 O O . ALA A 1 179 ? 22.092 -2.924 -29.032 1.00 89.81 179 ALA A O 1
ATOM 1353 N N . GLU A 1 180 ? 24.189 -2.323 -29.600 1.00 91.62 180 GLU A N 1
ATOM 1354 C CA . GLU A 1 180 ? 24.773 -2.472 -28.261 1.00 91.62 180 GLU A CA 1
ATOM 1355 C C . GLU A 1 180 ? 24.145 -1.496 -27.256 1.00 91.62 180 GLU A C 1
ATOM 1357 O O . GLU A 1 180 ? 23.676 -1.918 -26.197 1.00 91.62 180 GLU A O 1
ATOM 1362 N N . LEU A 1 181 ? 24.039 -0.211 -27.613 1.00 86.00 181 LEU A N 1
ATOM 1363 C CA . LEU A 1 181 ? 23.414 0.802 -26.755 1.00 86.00 181 LEU A CA 1
ATOM 1364 C C . LEU A 1 181 ? 21.934 0.501 -26.490 1.00 86.00 181 LEU A C 1
ATOM 1366 O O . LEU A 1 181 ? 21.465 0.667 -25.366 1.00 86.00 181 LEU A O 1
ATOM 1370 N N . THR A 1 182 ? 21.203 0.015 -27.498 1.00 88.38 182 THR A N 1
ATOM 1371 C CA . THR A 1 182 ? 19.798 -0.392 -27.331 1.00 88.38 182 THR A CA 1
ATOM 1372 C C . THR A 1 182 ? 19.683 -1.559 -26.350 1.00 88.38 182 THR A C 1
ATOM 1374 O O . THR A 1 182 ? 18.870 -1.510 -25.430 1.00 88.38 182 THR A O 1
ATOM 1377 N N . GLN A 1 183 ? 20.532 -2.581 -26.497 1.00 92.75 183 GLN A N 1
ATOM 1378 C CA . GLN A 1 183 ? 20.553 -3.726 -25.588 1.00 92.75 183 GLN A CA 1
ATOM 1379 C C . GLN A 1 183 ? 20.891 -3.310 -24.150 1.00 92.75 183 GLN A C 1
ATOM 1381 O O . GLN A 1 183 ? 20.272 -3.803 -23.207 1.00 92.75 183 GLN A O 1
ATOM 1386 N N . GLN A 1 184 ? 21.859 -2.408 -23.970 1.00 88.06 184 GLN A N 1
ATOM 1387 C CA . GLN A 1 184 ? 22.220 -1.886 -22.654 1.00 88.06 184 GLN A CA 1
ATOM 1388 C C . GLN A 1 184 ? 21.060 -1.110 -22.018 1.00 88.06 184 GLN A C 1
ATOM 1390 O O . GLN A 1 184 ? 20.771 -1.300 -20.837 1.00 88.06 184 GLN A O 1
ATOM 1395 N N . ALA A 1 185 ? 20.377 -0.275 -22.800 1.00 86.25 185 ALA A N 1
ATOM 1396 C CA . ALA A 1 185 ? 19.245 0.515 -22.339 1.00 86.25 185 ALA A CA 1
ATOM 1397 C C . ALA A 1 185 ? 18.054 -0.370 -21.920 1.00 86.25 185 ALA A C 1
ATOM 1399 O O . ALA A 1 185 ? 17.462 -0.144 -20.863 1.00 86.25 185 ALA A O 1
ATOM 1400 N N . ASP A 1 186 ? 17.741 -1.416 -22.695 1.00 88.19 186 ASP A N 1
ATOM 1401 C CA . ASP A 1 186 ? 16.718 -2.404 -22.331 1.00 88.19 186 ASP A CA 1
ATOM 1402 C C . ASP A 1 186 ? 17.098 -3.168 -21.051 1.00 88.19 186 ASP A C 1
ATOM 1404 O O . ASP A 1 186 ? 16.276 -3.296 -20.147 1.00 88.19 186 ASP A O 1
ATOM 1408 N N . ALA A 1 187 ? 18.357 -3.603 -20.916 1.00 88.94 187 ALA A N 1
ATOM 1409 C CA . ALA A 1 187 ? 18.822 -4.291 -19.710 1.00 88.94 187 ALA A CA 1
ATOM 1410 C C . ALA A 1 187 ? 18.743 -3.401 -18.456 1.00 88.94 187 ALA A C 1
ATOM 1412 O O . ALA A 1 187 ? 18.365 -3.874 -17.385 1.00 88.94 187 ALA A O 1
ATOM 1413 N N . GLN A 1 188 ? 19.074 -2.110 -18.573 1.00 88.94 188 GLN A N 1
ATOM 1414 C CA . GLN A 1 188 ? 18.927 -1.155 -17.472 1.00 88.94 188 GLN A CA 1
ATOM 1415 C C . GLN A 1 188 ? 17.458 -0.932 -17.102 1.00 88.94 188 GLN A C 1
ATOM 1417 O O . GLN A 1 188 ? 17.141 -0.897 -15.912 1.00 88.94 188 GLN A O 1
ATOM 1422 N N . ARG A 1 189 ? 16.559 -0.820 -18.092 1.00 88.88 189 ARG A N 1
ATOM 1423 C CA . ARG A 1 189 ? 15.112 -0.721 -17.844 1.00 88.88 189 ARG A CA 1
ATOM 1424 C C . ARG A 1 189 ? 14.615 -1.927 -17.050 1.00 88.88 189 ARG A C 1
ATOM 1426 O O . ARG A 1 189 ? 13.967 -1.738 -16.026 1.00 88.88 189 ARG A O 1
ATOM 1433 N N . ASP A 1 190 ? 14.951 -3.135 -17.492 1.00 91.50 190 ASP A N 1
ATOM 1434 C CA . ASP A 1 190 ? 14.465 -4.368 -16.872 1.00 91.50 190 ASP A CA 1
ATOM 1435 C C . ASP A 1 190 ? 14.947 -4.494 -15.408 1.00 91.50 190 ASP A C 1
ATOM 1437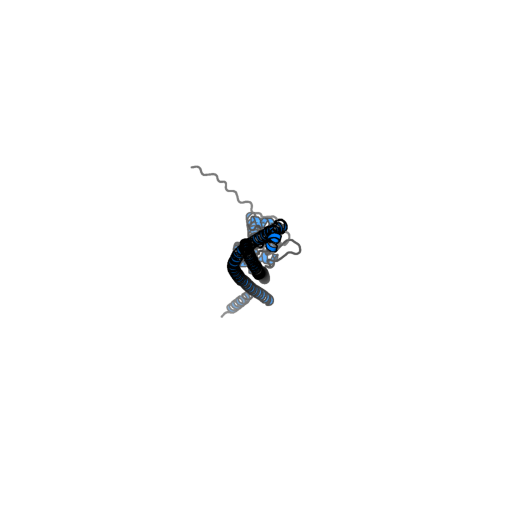 O O . ASP A 1 190 ? 14.164 -4.844 -14.526 1.00 91.50 190 ASP A O 1
ATOM 1441 N N . VAL A 1 191 ? 16.202 -4.118 -15.113 1.00 90.00 191 VAL A N 1
ATOM 1442 C CA . VAL A 1 191 ? 16.729 -4.077 -13.732 1.00 90.00 191 VAL A CA 1
ATOM 1443 C C . VAL A 1 191 ? 15.972 -3.067 -12.861 1.00 90.00 191 VAL A C 1
ATOM 1445 O O . VAL A 1 191 ? 15.672 -3.352 -11.702 1.00 90.00 191 VAL A O 1
ATOM 1448 N N . LEU A 1 192 ? 15.660 -1.881 -13.389 1.00 88.06 192 LEU A N 1
ATOM 1449 C CA . LEU A 1 192 ? 14.927 -0.851 -12.645 1.00 88.06 192 LEU A CA 1
ATOM 1450 C C . LEU A 1 192 ? 13.477 -1.258 -12.370 1.00 88.06 192 LEU A C 1
ATOM 1452 O O . LEU A 1 192 ? 12.977 -1.016 -11.270 1.00 88.06 192 LEU A O 1
ATOM 1456 N N . GLU A 1 193 ? 12.815 -1.885 -13.346 1.00 88.69 193 GLU A N 1
ATOM 1457 C CA . GLU A 1 193 ? 11.471 -2.443 -13.178 1.00 88.69 193 GLU A CA 1
ATOM 1458 C C . GLU A 1 193 ? 11.454 -3.530 -12.094 1.00 88.69 193 GLU A C 1
ATOM 1460 O O . GLU A 1 193 ? 10.575 -3.514 -11.230 1.00 88.69 193 GLU A O 1
ATOM 1465 N N . GLU A 1 194 ? 12.449 -4.425 -12.078 1.00 92.25 194 GLU A N 1
ATOM 1466 C CA . GLU A 1 194 ? 12.581 -5.464 -11.050 1.00 92.25 194 GLU A CA 1
ATOM 1467 C C . GLU A 1 194 ? 12.799 -4.868 -9.650 1.00 92.25 194 GLU A C 1
ATOM 1469 O O . GLU A 1 194 ? 12.096 -5.237 -8.708 1.00 92.25 194 GLU A O 1
ATOM 1474 N N . LEU A 1 195 ? 13.717 -3.905 -9.505 1.00 89.12 195 LEU A N 1
ATOM 1475 C CA . LEU A 1 195 ? 13.978 -3.243 -8.220 1.00 89.12 195 LEU A CA 1
ATOM 1476 C C . LEU A 1 195 ? 12.741 -2.520 -7.677 1.00 89.12 195 LEU A C 1
ATOM 1478 O O . LEU A 1 195 ? 12.453 -2.602 -6.482 1.00 89.12 195 LEU A O 1
ATOM 1482 N N . TYR A 1 196 ? 11.995 -1.829 -8.543 1.00 88.06 196 TYR A N 1
ATOM 1483 C CA . TYR A 1 196 ? 10.769 -1.148 -8.134 1.00 88.06 196 TYR A CA 1
ATOM 1484 C C . TYR A 1 196 ? 9.686 -2.142 -7.702 1.00 88.06 196 TYR A C 1
ATOM 1486 O O . TYR A 1 196 ? 9.042 -1.939 -6.673 1.00 88.06 196 TYR A O 1
ATOM 1494 N N . ALA A 1 197 ? 9.520 -3.241 -8.444 1.00 90.50 197 ALA A N 1
ATOM 1495 C CA . ALA A 1 197 ? 8.559 -4.286 -8.106 1.00 90.50 197 ALA A CA 1
ATOM 1496 C C . ALA A 1 197 ? 8.870 -4.953 -6.754 1.00 90.50 197 ALA A C 1
ATOM 1498 O O . ALA A 1 197 ? 7.945 -5.244 -5.993 1.00 90.50 197 ALA A O 1
ATOM 1499 N N . ILE A 1 198 ? 10.152 -5.165 -6.432 1.00 91.25 198 ILE A N 1
ATOM 1500 C CA . ILE A 1 198 ? 10.584 -5.688 -5.126 1.00 91.25 198 ILE A CA 1
ATOM 1501 C C . ILE A 1 198 ? 10.220 -4.703 -4.009 1.00 91.25 198 ILE A C 1
ATOM 1503 O O . ILE A 1 198 ? 9.514 -5.088 -3.077 1.00 91.25 198 ILE A O 1
ATOM 1507 N N . ALA A 1 199 ? 10.612 -3.431 -4.138 1.00 88.38 199 ALA A N 1
ATOM 1508 C CA . ALA A 1 199 ? 10.341 -2.414 -3.119 1.00 88.38 199 ALA A CA 1
ATOM 1509 C C . ALA A 1 199 ? 8.830 -2.198 -2.887 1.00 88.38 199 ALA A C 1
ATOM 1511 O O . ALA A 1 199 ? 8.378 -2.015 -1.755 1.00 88.38 199 ALA A O 1
ATOM 1512 N N . GLU A 1 200 ? 8.017 -2.242 -3.949 1.00 93.19 200 GLU A N 1
ATOM 1513 C CA . GLU A 1 200 ? 6.557 -2.172 -3.829 1.00 93.19 200 GLU A CA 1
ATOM 1514 C C . GLU A 1 200 ? 5.989 -3.399 -3.096 1.00 93.19 200 GLU A C 1
ATOM 1516 O O . GLU A 1 200 ? 5.148 -3.253 -2.203 1.00 93.19 200 GLU A O 1
ATOM 1521 N N . ALA A 1 201 ? 6.462 -4.606 -3.425 1.00 94.06 201 ALA A N 1
ATOM 1522 C CA . ALA A 1 201 ? 6.019 -5.834 -2.771 1.00 94.06 201 ALA A CA 1
ATOM 1523 C C . ALA A 1 201 ? 6.359 -5.853 -1.269 1.00 94.06 201 ALA A C 1
ATOM 1525 O O . ALA A 1 201 ? 5.523 -6.270 -0.459 1.00 94.06 201 ALA A O 1
ATOM 1526 N N . GLU A 1 202 ? 7.544 -5.371 -0.888 1.00 93.44 202 GLU A N 1
ATOM 1527 C CA . GLU A 1 202 ? 7.982 -5.264 0.510 1.00 93.44 202 GLU A CA 1
ATOM 1528 C C . GLU A 1 202 ? 7.137 -4.253 1.295 1.00 93.44 202 GLU A C 1
ATOM 1530 O O . GLU A 1 202 ? 6.637 -4.575 2.380 1.00 93.44 202 GLU A O 1
ATOM 1535 N N . LEU A 1 203 ? 6.838 -3.087 0.709 1.00 94.12 203 LEU A N 1
ATOM 1536 C CA . LEU A 1 203 ? 5.934 -2.111 1.322 1.00 94.12 203 LEU A CA 1
ATOM 1537 C C . LEU A 1 203 ? 4.526 -2.691 1.537 1.00 94.12 203 LEU A C 1
ATOM 1539 O O . LEU A 1 203 ? 3.953 -2.549 2.622 1.00 94.12 203 LEU A O 1
ATOM 1543 N N . VAL A 1 204 ? 3.967 -3.378 0.535 1.00 96.00 204 VAL A N 1
ATOM 1544 C CA . VAL A 1 204 ? 2.644 -4.017 0.643 1.00 96.00 204 VAL A CA 1
ATOM 1545 C C . VAL A 1 204 ? 2.631 -5.082 1.745 1.00 96.00 204 VAL A C 1
ATOM 1547 O O . VAL A 1 204 ? 1.658 -5.173 2.506 1.00 96.00 204 VAL A O 1
ATOM 1550 N N . ALA A 1 205 ? 3.700 -5.874 1.863 1.00 95.81 205 ALA A N 1
ATOM 1551 C CA . ALA A 1 205 ? 3.848 -6.871 2.917 1.00 95.81 205 ALA A CA 1
ATOM 1552 C C . ALA A 1 205 ? 3.930 -6.223 4.311 1.00 95.81 205 ALA A C 1
ATOM 1554 O O . ALA A 1 205 ? 3.236 -6.665 5.233 1.00 95.81 205 ALA A O 1
ATOM 1555 N N . ALA A 1 206 ? 4.693 -5.139 4.464 1.00 93.19 206 ALA A N 1
ATOM 1556 C CA . ALA A 1 206 ? 4.791 -4.401 5.722 1.00 93.19 206 ALA A CA 1
ATOM 1557 C C . ALA A 1 206 ? 3.448 -3.769 6.131 1.00 93.19 206 ALA A C 1
ATOM 1559 O O . ALA A 1 206 ? 3.035 -3.859 7.290 1.00 93.19 206 ALA A O 1
ATOM 1560 N N . GLU A 1 207 ? 2.698 -3.197 5.186 1.00 94.44 207 GLU A N 1
ATOM 1561 C CA . GLU A 1 207 ? 1.354 -2.677 5.461 1.00 94.44 207 GLU A CA 1
ATOM 1562 C C . GLU A 1 207 ? 0.366 -3.786 5.856 1.00 94.44 207 GLU A C 1
ATOM 1564 O O . GLU A 1 207 ? -0.505 -3.577 6.708 1.00 94.44 207 GLU A O 1
ATOM 1569 N N . ALA A 1 208 ? 0.487 -4.980 5.267 1.00 96.75 208 ALA A N 1
ATOM 1570 C CA . ALA A 1 208 ? -0.299 -6.141 5.675 1.00 96.75 208 ALA A CA 1
ATOM 1571 C C . ALA A 1 208 ? 0.031 -6.579 7.109 1.00 96.75 208 ALA A C 1
ATOM 1573 O O . ALA A 1 208 ? -0.893 -6.847 7.882 1.00 96.75 208 ALA A O 1
ATOM 1574 N N . ALA A 1 209 ? 1.313 -6.572 7.486 1.00 94.94 209 ALA A N 1
ATOM 1575 C CA . ALA A 1 209 ? 1.749 -6.856 8.849 1.00 94.94 209 ALA A CA 1
ATOM 1576 C C . ALA A 1 209 ? 1.177 -5.844 9.858 1.00 94.94 209 ALA A C 1
ATOM 1578 O O . ALA A 1 209 ? 0.686 -6.246 10.911 1.00 94.94 209 ALA A O 1
ATOM 1579 N N . VAL A 1 210 ? 1.130 -4.548 9.517 1.00 96.56 210 VAL A N 1
ATOM 1580 C CA . VAL A 1 210 ? 0.475 -3.530 10.364 1.00 96.56 210 VAL A CA 1
ATOM 1581 C C . VAL A 1 210 ? -1.009 -3.829 10.557 1.00 96.56 210 VAL A C 1
ATOM 1583 O O . VAL A 1 210 ? -1.492 -3.768 11.685 1.00 96.56 210 VAL A O 1
ATOM 1586 N N . ARG A 1 211 ? -1.741 -4.185 9.492 1.00 97.00 211 ARG A N 1
ATOM 1587 C CA . ARG A 1 211 ? -3.169 -4.537 9.609 1.00 97.00 211 ARG A CA 1
ATOM 1588 C C . ARG A 1 211 ? -3.385 -5.749 10.513 1.00 97.00 211 ARG A C 1
ATOM 1590 O O . ARG A 1 211 ? -4.323 -5.755 11.306 1.00 97.00 211 ARG A O 1
ATOM 1597 N N . GLN A 1 212 ? -2.525 -6.759 10.401 1.00 97.00 212 GLN A N 1
ATOM 1598 C CA . GLN A 1 212 ? -2.581 -7.940 11.256 1.00 97.00 212 GLN A CA 1
ATOM 1599 C C . GLN A 1 212 ? -2.289 -7.588 12.723 1.00 97.00 212 GLN A C 1
ATOM 1601 O O . GLN A 1 212 ? -3.033 -8.021 13.601 1.00 97.00 212 GLN A O 1
ATOM 1606 N N . ALA A 1 213 ? -1.268 -6.769 12.986 1.00 93.06 213 ALA A N 1
ATOM 1607 C CA . ALA A 1 213 ? -0.912 -6.340 14.337 1.00 93.06 213 ALA A CA 1
ATOM 1608 C C . ALA A 1 213 ? -1.983 -5.432 14.970 1.00 93.06 213 ALA A C 1
ATOM 1610 O O . ALA A 1 213 ? -2.328 -5.601 16.137 1.00 93.06 213 ALA A O 1
ATOM 1611 N N . ASP A 1 214 ? -2.580 -4.516 14.198 1.00 94.62 214 ASP A N 1
ATOM 1612 C CA . ASP A 1 214 ? -3.711 -3.694 14.649 1.00 94.62 214 ASP A CA 1
ATOM 1613 C C . ASP A 1 214 ? -4.921 -4.578 15.033 1.00 94.62 214 ASP A C 1
ATOM 1615 O O . ASP A 1 214 ? -5.573 -4.324 16.048 1.00 94.62 214 ASP A O 1
ATOM 1619 N N . ALA A 1 215 ? -5.204 -5.641 14.267 1.00 95.12 215 ALA A N 1
ATOM 1620 C CA . ALA A 1 215 ? -6.274 -6.592 14.578 1.00 95.12 215 ALA A CA 1
ATOM 1621 C C . ALA A 1 215 ? -5.971 -7.442 15.826 1.00 95.12 215 ALA A C 1
ATOM 1623 O O . ALA A 1 215 ? -6.864 -7.665 16.646 1.00 95.12 215 ALA A O 1
ATOM 1624 N N . ALA A 1 216 ? -4.723 -7.889 15.994 1.00 94.94 216 ALA A N 1
ATOM 1625 C CA . ALA A 1 216 ? -4.282 -8.622 17.180 1.00 94.94 216 ALA A CA 1
ATOM 1626 C C . ALA A 1 216 ? -4.399 -7.760 18.446 1.00 94.94 216 ALA A C 1
ATOM 1628 O O . ALA A 1 216 ? -4.986 -8.198 19.434 1.00 94.94 216 ALA A O 1
ATOM 1629 N N . TYR A 1 217 ? -3.946 -6.505 18.382 1.00 95.56 217 TYR A N 1
ATOM 1630 C CA . TYR A 1 217 ? -4.088 -5.539 19.470 1.00 95.56 217 TYR A CA 1
ATOM 1631 C C . TYR A 1 217 ? -5.558 -5.305 19.846 1.00 95.56 217 TYR A C 1
ATOM 1633 O O . TYR A 1 217 ? -5.907 -5.355 21.024 1.00 95.56 217 TYR A O 1
ATOM 1641 N N . ALA A 1 218 ? -6.446 -5.118 18.861 1.00 93.88 218 ALA A N 1
ATOM 1642 C CA . ALA A 1 218 ? -7.879 -4.976 19.124 1.00 93.88 218 ALA A CA 1
ATOM 1643 C C . ALA A 1 218 ? -8.460 -6.212 19.839 1.00 93.88 218 ALA A C 1
ATOM 1645 O O . ALA A 1 218 ? -9.162 -6.074 20.840 1.00 93.88 218 ALA A O 1
ATOM 1646 N N . SER A 1 219 ? -8.104 -7.418 19.385 1.00 94.31 219 SER A N 1
ATOM 1647 C CA . SER A 1 219 ? -8.530 -8.664 20.032 1.00 94.31 219 SER A CA 1
ATOM 1648 C C . SER A 1 219 ? -7.993 -8.808 21.462 1.00 94.31 219 SER A C 1
ATOM 1650 O O . SER A 1 219 ? -8.699 -9.342 22.318 1.00 94.31 219 SER A O 1
ATOM 1652 N N . ALA A 1 220 ? -6.764 -8.360 21.731 1.00 92.44 220 ALA A N 1
ATOM 1653 C CA . ALA A 1 220 ? -6.170 -8.396 23.066 1.00 92.44 220 ALA A CA 1
ATOM 1654 C C . ALA A 1 220 ? -6.900 -7.441 24.028 1.00 92.44 220 ALA A C 1
ATOM 1656 O O . ALA A 1 220 ? -7.212 -7.816 25.159 1.00 92.44 220 ALA A O 1
ATOM 1657 N N . ILE A 1 221 ? -7.264 -6.240 23.562 1.00 93.81 221 ILE A N 1
ATOM 1658 C CA . ILE A 1 221 ? -8.072 -5.287 24.339 1.00 93.81 221 ILE A CA 1
ATOM 1659 C C . ILE A 1 221 ? -9.446 -5.878 24.678 1.00 93.81 221 ILE A C 1
ATOM 1661 O O . ILE A 1 221 ? -9.871 -5.812 25.834 1.00 93.81 221 ILE A O 1
ATOM 1665 N N . ASP A 1 222 ? -10.121 -6.508 23.714 1.00 89.31 222 ASP A N 1
ATOM 1666 C CA . ASP A 1 222 ? -11.415 -7.161 23.950 1.00 89.31 222 ASP A CA 1
ATOM 1667 C C . ASP A 1 222 ? -11.308 -8.292 24.992 1.00 89.31 222 ASP A C 1
ATOM 1669 O O . ASP A 1 222 ? -12.180 -8.442 25.860 1.00 89.31 222 ASP A O 1
ATOM 1673 N N . ALA A 1 223 ? -10.228 -9.080 24.937 1.00 90.31 223 ALA A N 1
ATOM 1674 C CA . ALA A 1 223 ? -9.947 -10.142 25.901 1.00 90.31 223 ALA A CA 1
ATOM 1675 C C . ALA A 1 223 ? -9.682 -9.586 27.310 1.00 90.31 223 ALA A C 1
ATOM 1677 O O . ALA A 1 223 ? -10.259 -10.083 28.282 1.00 90.31 223 ALA A O 1
ATOM 1678 N N . LEU A 1 224 ? -8.888 -8.516 27.419 1.00 92.50 224 LEU A N 1
ATOM 1679 C CA . LEU A 1 224 ? -8.635 -7.820 28.679 1.00 92.50 224 LEU A CA 1
ATOM 1680 C C . LEU A 1 224 ? -9.939 -7.314 29.304 1.00 92.50 224 LEU A C 1
ATOM 1682 O O . LEU A 1 224 ? -10.234 -7.631 30.457 1.00 92.50 224 LEU A O 1
ATOM 1686 N N . GLN A 1 225 ? -10.765 -6.604 28.533 1.00 89.25 225 GLN A N 1
ATOM 1687 C CA . GLN A 1 225 ? -12.050 -6.096 29.018 1.00 89.25 225 GLN A CA 1
ATOM 1688 C C . GLN A 1 225 ? -12.980 -7.225 29.480 1.00 89.25 225 GLN A C 1
ATOM 1690 O O . GLN A 1 225 ? -13.707 -7.082 30.466 1.00 89.25 225 GLN A O 1
ATOM 1695 N N . LYS A 1 226 ? -12.971 -8.368 28.786 1.00 88.25 226 LYS A N 1
ATOM 1696 C CA . LYS A 1 226 ? -13.744 -9.546 29.189 1.00 88.25 226 LYS A CA 1
ATOM 1697 C C . LYS A 1 226 ? -13.276 -10.100 30.536 1.00 88.25 226 LYS A C 1
ATOM 1699 O O . LYS A 1 226 ? -14.118 -10.412 31.381 1.00 88.25 226 LYS A O 1
ATOM 1704 N N . GLU A 1 227 ? -11.969 -10.198 30.770 1.00 89.75 227 GLU A N 1
ATOM 1705 C CA . GLU A 1 227 ? -11.446 -10.638 32.068 1.00 89.75 227 GLU A CA 1
ATOM 1706 C C . GLU A 1 227 ? -11.711 -9.615 33.179 1.00 89.75 227 GLU A C 1
ATOM 1708 O O . GLU A 1 227 ? -12.034 -10.007 34.302 1.00 89.75 227 GLU A O 1
ATOM 1713 N N . GLU A 1 228 ? -11.687 -8.314 32.885 1.00 87.88 228 GLU A N 1
ATOM 1714 C CA . GLU A 1 228 ? -12.099 -7.273 33.835 1.00 87.88 228 GLU A CA 1
ATOM 1715 C C . GLU A 1 228 ? -13.576 -7.407 34.227 1.00 87.88 228 GLU A C 1
ATOM 1717 O O . GLU A 1 228 ? -13.905 -7.393 35.419 1.00 87.88 228 GLU A O 1
ATOM 1722 N N . ARG A 1 229 ? -14.469 -7.625 33.250 1.00 84.62 229 ARG A N 1
ATOM 1723 C CA . ARG A 1 229 ? -15.892 -7.909 33.506 1.00 84.62 229 ARG A CA 1
ATOM 1724 C C . ARG A 1 229 ? -16.072 -9.188 34.321 1.00 84.62 229 ARG A C 1
ATOM 1726 O O . ARG A 1 229 ? -16.850 -9.202 35.280 1.00 84.62 229 ARG A O 1
ATOM 1733 N N . ARG A 1 230 ? -15.307 -10.244 34.018 1.00 86.81 230 ARG A N 1
ATOM 1734 C CA . ARG A 1 230 ? -15.304 -11.488 34.804 1.00 86.81 230 ARG A CA 1
ATOM 1735 C C . ARG A 1 230 ? -14.867 -11.229 36.242 1.00 86.81 230 ARG A C 1
ATOM 1737 O O . ARG A 1 230 ? -15.524 -11.693 37.173 1.00 86.81 230 ARG A O 1
ATOM 1744 N N . LEU A 1 231 ? -13.805 -10.459 36.446 1.00 86.50 231 LEU A N 1
ATOM 1745 C CA . LEU A 1 231 ? -13.304 -10.114 37.771 1.00 86.50 231 LEU A CA 1
ATOM 1746 C C . LEU A 1 231 ? -14.323 -9.297 38.577 1.00 86.50 231 LEU A C 1
ATOM 1748 O O . LEU A 1 231 ? -14.519 -9.565 39.764 1.00 86.50 231 LEU A O 1
ATOM 1752 N N . ALA A 1 232 ? -14.991 -8.335 37.938 1.00 82.31 232 ALA A N 1
ATOM 1753 C CA . ALA A 1 232 ? -16.074 -7.571 38.549 1.00 82.31 232 ALA A CA 1
ATOM 1754 C C . ALA A 1 232 ? -17.230 -8.490 38.975 1.00 82.31 232 ALA A C 1
ATOM 1756 O O . ALA A 1 232 ? -17.679 -8.422 40.120 1.00 82.31 232 ALA A O 1
ATOM 1757 N N . SER A 1 233 ? -17.615 -9.448 38.123 1.00 83.62 233 SER A N 1
ATOM 1758 C CA . SER A 1 233 ? -18.651 -10.433 38.460 1.00 83.62 233 SER A CA 1
ATOM 1759 C C . SER A 1 233 ? -18.316 -11.272 39.700 1.00 83.62 233 SER A C 1
ATOM 1761 O O . SER A 1 233 ? -19.190 -11.554 40.519 1.00 83.62 233 SER A O 1
ATOM 1763 N N . LEU A 1 234 ? -17.037 -11.615 39.899 1.00 85.69 234 LEU A N 1
ATOM 1764 C CA . LEU A 1 234 ? -16.575 -12.373 41.069 1.00 85.69 234 LEU A CA 1
ATOM 1765 C C . LEU A 1 234 ? -16.612 -11.554 42.364 1.00 85.69 234 LEU A C 1
ATOM 1767 O O . LEU A 1 234 ? -16.721 -12.126 43.448 1.00 85.69 234 LEU A O 1
ATOM 1771 N N . ARG A 1 235 ? -16.531 -10.224 42.266 1.00 85.69 235 ARG A N 1
ATOM 1772 C CA . ARG A 1 235 ? -16.666 -9.302 43.404 1.00 85.69 235 ARG A CA 1
ATOM 1773 C C . ARG A 1 235 ? -18.130 -9.004 43.750 1.00 85.69 235 ARG A C 1
ATOM 1775 O O . ARG A 1 235 ? -18.391 -8.415 44.797 1.00 85.69 235 ARG A O 1
ATOM 1782 N N . GLY A 1 236 ? -19.074 -9.438 42.915 1.00 91.44 236 GLY A N 1
ATOM 1783 C CA . GLY A 1 236 ? -20.505 -9.255 43.127 1.00 91.44 236 GLY A CA 1
ATOM 1784 C C . GLY A 1 236 ? -20.988 -7.835 42.828 1.00 91.44 236 GLY A C 1
ATOM 1785 O O . GLY A 1 236 ? -20.257 -7.006 42.280 1.00 91.44 236 GLY A O 1
ATOM 1786 N N . ALA A 1 237 ? -22.235 -7.545 43.209 1.00 94.19 237 ALA A N 1
ATOM 1787 C CA . ALA A 1 237 ? -22.880 -6.264 42.911 1.00 94.19 237 ALA A CA 1
ATOM 1788 C C . ALA A 1 237 ? -22.131 -5.050 43.476 1.00 94.19 237 ALA A C 1
ATOM 1790 O O . ALA A 1 237 ? -22.093 -4.006 42.836 1.00 94.19 237 ALA A O 1
ATOM 1791 N N . GLU A 1 238 ? -21.492 -5.198 44.637 1.00 93.88 238 GLU A N 1
ATOM 1792 C CA . GLU A 1 238 ? -20.803 -4.108 45.337 1.00 93.88 238 GLU A CA 1
ATOM 1793 C C . GLU A 1 238 ? -19.661 -3.484 44.517 1.00 93.88 238 GLU A C 1
ATOM 1795 O O . GLU A 1 238 ? -19.362 -2.301 44.665 1.00 93.88 238 GLU A O 1
ATOM 1800 N N . SER A 1 239 ? -19.067 -4.244 43.590 1.00 92.56 239 SER A N 1
ATOM 1801 C CA . SER A 1 239 ? -18.050 -3.721 42.667 1.00 92.56 239 SER A CA 1
ATOM 1802 C C . SER A 1 239 ? -18.562 -2.603 41.749 1.00 92.56 239 SER A C 1
ATOM 1804 O O . SER A 1 239 ? -17.762 -1.819 41.240 1.00 92.56 239 SER A O 1
ATOM 1806 N N . TRP A 1 240 ? -19.885 -2.486 41.599 1.00 95.44 240 TRP A N 1
ATOM 1807 C CA . TRP A 1 240 ? -20.561 -1.486 40.777 1.00 95.44 240 TRP A CA 1
ATOM 1808 C C . TRP A 1 240 ? -21.071 -0.281 41.572 1.00 95.44 240 TRP A C 1
ATOM 1810 O O . TRP A 1 240 ? -21.700 0.591 40.980 1.00 95.44 240 TRP A O 1
ATOM 1820 N N . ARG A 1 241 ? -20.814 -0.188 42.889 1.00 96.56 241 ARG A N 1
ATOM 1821 C CA . ARG A 1 241 ? -21.312 0.924 43.725 1.00 96.56 241 ARG A CA 1
ATOM 1822 C C . ARG A 1 241 ? -20.973 2.292 43.144 1.00 96.56 241 ARG A C 1
ATOM 1824 O O . ARG A 1 241 ? -21.868 3.117 43.023 1.00 96.56 241 ARG A O 1
ATOM 1831 N N . TRP A 1 242 ? -19.719 2.496 42.746 1.00 96.06 242 TRP A N 1
ATOM 1832 C CA . TRP A 1 242 ? -19.259 3.768 42.183 1.00 96.06 242 TRP A CA 1
ATOM 1833 C C . TRP A 1 242 ? -20.083 4.188 40.956 1.00 96.06 242 TRP A C 1
ATOM 1835 O O . TRP A 1 242 ? -20.408 5.357 40.802 1.00 96.06 242 TRP A O 1
ATOM 1845 N N . LEU A 1 243 ? -20.459 3.227 40.108 1.00 96.88 243 LEU A N 1
ATOM 1846 C CA . LEU A 1 243 ? -21.251 3.464 38.906 1.00 96.88 243 LEU A CA 1
ATOM 1847 C C . LEU A 1 243 ? -22.718 3.720 39.256 1.00 96.88 243 LEU A C 1
ATOM 1849 O O . LEU A 1 243 ? -23.350 4.617 38.708 1.00 96.88 243 LEU A O 1
ATOM 1853 N N . VAL A 1 244 ? -23.259 2.958 40.206 1.00 98.12 244 VAL A N 1
ATOM 1854 C CA . VAL A 1 244 ? -24.621 3.153 40.716 1.00 98.12 244 VAL A CA 1
ATOM 1855 C C . VAL A 1 244 ? -24.775 4.536 41.355 1.00 98.12 244 VAL A C 1
ATOM 1857 O O . VAL A 1 244 ? -25.788 5.185 41.121 1.00 98.12 244 VAL A O 1
ATOM 1860 N N . GLU A 1 245 ? -23.784 5.016 42.108 1.00 98.06 245 GLU A N 1
ATOM 1861 C CA . GLU A 1 245 ? -23.782 6.344 42.746 1.00 98.06 245 GLU A CA 1
ATOM 1862 C C . GLU A 1 245 ? -23.789 7.509 41.745 1.00 98.06 245 GLU A C 1
ATOM 1864 O O . GLU A 1 245 ? -24.253 8.594 42.087 1.00 98.06 245 GLU A O 1
ATOM 1869 N N . ILE A 1 246 ? -23.325 7.294 40.509 1.00 98.31 246 ILE A N 1
ATOM 1870 C CA . ILE A 1 246 ? -23.403 8.303 39.441 1.00 98.31 246 ILE A CA 1
ATOM 1871 C C . ILE A 1 246 ? -24.854 8.506 38.989 1.00 98.31 246 ILE A C 1
ATOM 1873 O O . ILE A 1 246 ? -25.271 9.637 38.742 1.00 98.31 246 ILE A O 1
ATOM 1877 N N . TYR A 1 247 ? -25.626 7.422 38.876 1.00 98.44 247 TYR A N 1
ATOM 1878 C CA . TYR A 1 247 ? -26.946 7.445 38.236 1.00 98.44 247 TYR A CA 1
ATOM 1879 C C . TYR A 1 247 ? -28.123 7.426 39.216 1.00 98.44 247 TYR A C 1
ATOM 1881 O O . TYR A 1 247 ? -29.199 7.930 38.894 1.00 98.44 247 TYR A O 1
ATOM 1889 N N . PHE A 1 248 ? -27.949 6.856 40.408 1.00 98.31 248 PHE A N 1
ATOM 1890 C CA . PHE A 1 248 ? -28.994 6.760 41.422 1.00 98.31 248 PHE A CA 1
ATOM 1891 C C . PHE A 1 248 ? -28.774 7.781 42.545 1.00 98.31 248 PHE A C 1
ATOM 1893 O O . PHE A 1 248 ? -27.649 7.946 43.015 1.00 98.31 248 PHE A O 1
ATOM 1900 N N . PRO A 1 249 ? -29.842 8.418 43.065 1.00 97.38 249 PRO A N 1
ATOM 1901 C CA . PRO A 1 249 ? -29.731 9.238 44.266 1.00 97.38 249 PRO A CA 1
ATOM 1902 C C . PRO A 1 249 ? -29.320 8.377 45.468 1.00 97.38 249 PRO A C 1
ATOM 1904 O O . PRO A 1 249 ? -29.683 7.201 45.544 1.00 97.38 249 PRO A O 1
ATOM 1907 N N . GLU A 1 250 ? -28.637 8.977 46.449 1.00 96.12 250 GLU A N 1
ATOM 1908 C CA . GLU A 1 250 ? -28.041 8.287 47.610 1.00 96.12 250 GLU A CA 1
ATOM 1909 C C . GLU A 1 250 ? -29.005 7.300 48.300 1.00 96.12 250 GLU A C 1
ATOM 1911 O O . GLU A 1 250 ? -28.645 6.161 48.599 1.00 96.12 250 GLU A O 1
ATOM 1916 N N . GLY A 1 251 ? -30.273 7.692 48.470 1.00 96.38 251 GLY A N 1
ATOM 1917 C CA . GLY A 1 251 ? -31.304 6.858 49.096 1.00 96.38 251 GLY A CA 1
ATOM 1918 C C . GLY A 1 251 ? -31.701 5.595 48.317 1.00 96.38 251 GLY A C 1
ATOM 1919 O O . GLY A 1 251 ? -32.383 4.740 48.877 1.00 96.38 251 GLY A O 1
ATOM 1920 N N . LEU A 1 252 ? -31.295 5.460 47.050 1.00 97.81 252 LEU A N 1
ATOM 1921 C CA . LEU A 1 252 ? -31.605 4.319 46.180 1.00 97.81 252 LEU A CA 1
ATOM 1922 C C . LEU A 1 252 ? -30.387 3.454 45.843 1.00 97.81 252 LEU A C 1
ATOM 1924 O O . LEU A 1 252 ? -30.571 2.351 45.335 1.00 97.81 252 LEU A O 1
ATOM 1928 N N . VAL A 1 253 ? -29.165 3.892 46.158 1.00 98.00 253 VAL A N 1
ATOM 1929 C CA . VAL A 1 253 ? -27.922 3.181 45.798 1.00 98.00 253 VAL A CA 1
ATOM 1930 C C . VAL A 1 253 ? -27.915 1.746 46.331 1.00 98.00 253 VAL A C 1
ATOM 1932 O O . VAL A 1 253 ? -27.689 0.794 45.587 1.00 98.00 253 VAL A O 1
ATOM 1935 N N . ASN A 1 254 ? -28.226 1.560 47.615 1.00 97.19 254 ASN A N 1
ATOM 1936 C CA . ASN A 1 254 ? -28.252 0.222 48.215 1.00 97.19 254 ASN A CA 1
ATOM 1937 C C . ASN A 1 254 ? -29.408 -0.641 47.681 1.00 97.19 254 ASN A C 1
ATOM 1939 O O . ASN A 1 254 ? -29.256 -1.857 47.572 1.00 97.19 254 ASN A O 1
ATOM 1943 N N . GLU A 1 255 ? -30.546 -0.031 47.323 1.00 97.69 255 GLU A N 1
ATOM 1944 C CA . GLU A 1 255 ? -31.650 -0.752 46.679 1.00 97.69 255 GLU A CA 1
ATOM 1945 C C . GLU A 1 255 ? -31.213 -1.247 45.284 1.00 97.69 255 GLU A C 1
ATOM 1947 O O . GLU A 1 255 ? -31.397 -2.417 44.953 1.00 97.69 255 GLU A O 1
ATOM 1952 N N . ALA A 1 256 ? -30.549 -0.393 44.503 1.00 98.12 256 ALA A N 1
ATOM 1953 C CA . ALA A 1 256 ? -30.040 -0.721 43.176 1.00 98.12 256 ALA A CA 1
ATOM 1954 C C . ALA A 1 256 ? -28.997 -1.848 43.210 1.00 98.12 256 ALA A C 1
ATOM 1956 O O . ALA A 1 256 ? -29.105 -2.811 42.451 1.00 98.12 256 ALA A O 1
ATOM 1957 N N . LEU A 1 257 ? -28.043 -1.796 44.143 1.00 97.44 257 LEU A N 1
ATOM 1958 C CA . LEU A 1 257 ? -27.053 -2.863 44.327 1.00 97.44 257 LEU A CA 1
ATOM 1959 C C . LEU A 1 257 ? -27.700 -4.194 44.733 1.00 97.44 257 LEU A C 1
ATOM 1961 O O . LEU A 1 257 ? -27.290 -5.250 44.249 1.00 97.44 257 LEU A O 1
ATOM 1965 N N . ALA A 1 258 ? -28.747 -4.169 45.563 1.00 96.31 258 ALA A N 1
ATOM 1966 C CA . ALA A 1 258 ? -29.496 -5.376 45.910 1.00 96.31 258 ALA A CA 1
ATOM 1967 C C . ALA A 1 258 ? -30.239 -5.971 44.699 1.00 96.31 258 ALA A C 1
ATOM 1969 O O . ALA A 1 258 ? -30.302 -7.196 44.560 1.00 96.31 258 ALA A O 1
ATOM 1970 N N . ILE A 1 259 ? -30.752 -5.127 43.797 1.00 97.81 259 ILE A N 1
ATOM 1971 C CA . ILE A 1 259 ? -31.341 -5.570 42.527 1.00 97.81 259 ILE A CA 1
ATOM 1972 C C . ILE A 1 259 ? -30.273 -6.189 41.626 1.00 97.81 259 ILE A C 1
ATOM 1974 O O . ILE A 1 259 ? -30.452 -7.333 41.221 1.00 97.81 259 ILE A O 1
ATOM 1978 N N . ILE A 1 260 ? -29.134 -5.525 41.398 1.00 97.75 260 ILE A N 1
ATOM 1979 C CA . ILE A 1 260 ? -28.010 -6.087 40.620 1.00 97.75 260 ILE A CA 1
ATOM 1980 C C . ILE A 1 260 ? -27.584 -7.449 41.187 1.00 97.75 260 ILE A C 1
ATOM 1982 O O . ILE A 1 260 ? -27.376 -8.410 40.443 1.00 97.75 260 ILE A O 1
ATOM 1986 N N . GLN A 1 261 ? -27.484 -7.564 42.514 1.00 95.50 261 GLN A N 1
ATOM 1987 C CA . GLN A 1 261 ? -27.083 -8.805 43.173 1.00 95.50 261 GLN A CA 1
ATOM 1988 C C . GLN A 1 261 ? -28.065 -9.952 42.909 1.00 95.50 261 GLN A C 1
ATOM 1990 O O . GLN A 1 261 ? -27.643 -11.103 42.775 1.00 95.50 261 GLN A O 1
ATOM 1995 N N . CYS A 1 262 ? -29.359 -9.651 42.855 1.00 95.81 262 CYS A N 1
ATOM 1996 C CA . CYS A 1 262 ? -30.401 -10.636 42.597 1.00 95.81 262 CYS A CA 1
ATOM 1997 C C . CYS A 1 262 ? -30.511 -10.987 41.107 1.00 95.81 262 CYS A C 1
ATOM 1999 O O . CYS A 1 262 ? -30.597 -12.167 40.771 1.00 95.81 262 CYS A O 1
ATOM 2001 N N . GLU A 1 263 ? -30.463 -9.980 40.235 1.00 96.31 263 GLU A N 1
ATOM 2002 C CA . GLU A 1 263 ? -30.694 -10.113 38.796 1.00 96.31 263 GLU A CA 1
ATOM 2003 C C . GLU A 1 263 ? -29.493 -10.753 38.082 1.00 96.31 263 GLU A C 1
ATOM 2005 O O . GLU A 1 263 ? -29.642 -11.720 37.339 1.00 96.31 263 GLU A O 1
ATOM 2010 N N . SER A 1 264 ? -28.277 -10.270 38.343 1.00 96.12 264 SER A N 1
ATOM 2011 C CA . SER A 1 264 ? -27.071 -10.687 37.608 1.00 96.12 264 SER A CA 1
ATOM 2012 C C . SER A 1 264 ? -25.933 -11.175 38.498 1.00 96.12 264 SER A C 1
ATOM 2014 O O . SER A 1 264 ? -24.917 -11.652 37.992 1.00 96.12 264 SER A O 1
ATOM 2016 N N . ARG A 1 265 ? -26.066 -11.032 39.825 1.00 94.06 265 ARG A N 1
ATOM 2017 C CA . ARG A 1 265 ? -24.966 -11.199 40.793 1.00 94.06 265 ARG A CA 1
ATOM 2018 C C . ARG A 1 265 ? -23.774 -10.282 40.492 1.00 94.06 265 ARG A C 1
ATOM 2020 O O . ARG A 1 265 ? -22.650 -10.622 40.837 1.00 94.06 265 ARG A O 1
ATOM 2027 N N . GLY A 1 266 ? -24.013 -9.138 39.849 1.00 94.25 266 GLY A N 1
ATOM 2028 C CA . GLY A 1 266 ? -22.958 -8.216 39.425 1.00 94.25 266 GLY A CA 1
ATOM 2029 C C . GLY A 1 266 ? -22.206 -8.651 38.166 1.00 94.25 266 GLY A C 1
ATOM 2030 O O . GLY A 1 266 ? -21.133 -8.117 37.906 1.00 94.25 266 GLY A O 1
ATOM 2031 N N . ASN A 1 267 ? -22.724 -9.609 37.391 1.00 93.81 267 ASN A N 1
ATOM 2032 C CA . ASN A 1 267 ? -22.155 -9.965 36.095 1.00 93.81 267 ASN A CA 1
ATOM 2033 C C . ASN A 1 267 ? -22.784 -9.111 34.968 1.00 93.81 267 ASN A C 1
ATOM 2035 O O . ASN A 1 267 ? -23.955 -9.320 34.645 1.00 93.81 267 ASN A O 1
ATOM 2039 N N . PRO A 1 268 ? -22.045 -8.184 34.334 1.00 95.00 268 PRO A N 1
ATOM 2040 C CA . PRO A 1 268 ? -22.566 -7.381 33.224 1.00 95.00 268 PRO A CA 1
ATOM 2041 C C . PRO A 1 268 ? -22.821 -8.220 31.963 1.00 95.00 268 PRO A C 1
ATOM 2043 O O . PRO A 1 268 ? -23.646 -7.847 31.137 1.00 95.00 268 PRO A O 1
ATOM 2046 N N . ASP A 1 269 ? -22.201 -9.396 31.861 1.00 93.69 269 ASP A N 1
ATOM 2047 C CA . ASP A 1 269 ? -22.413 -10.361 30.782 1.00 93.69 269 ASP A CA 1
ATOM 2048 C C . ASP A 1 269 ? -23.474 -11.422 31.149 1.00 93.69 269 ASP A C 1
ATOM 2050 O O . ASP A 1 269 ? -23.567 -12.472 30.517 1.00 93.69 269 ASP A O 1
ATOM 2054 N N . ALA A 1 270 ? -24.267 -11.202 32.208 1.00 94.69 270 ALA A N 1
ATOM 2055 C CA . ALA A 1 270 ? -25.304 -12.147 32.616 1.00 94.69 270 ALA A CA 1
ATOM 2056 C C . ALA A 1 270 ? -26.405 -12.263 31.558 1.00 94.69 270 ALA A C 1
ATOM 2058 O O . ALA A 1 270 ? -27.019 -11.263 31.183 1.00 94.69 270 ALA A O 1
ATOM 2059 N N . GLU A 1 271 ? -26.729 -13.496 31.177 1.00 96.19 271 GLU A N 1
ATOM 2060 C CA . GLU A 1 271 ? -27.850 -13.830 30.303 1.00 96.19 271 GLU A CA 1
ATOM 2061 C C . GLU A 1 271 ? -28.821 -14.763 31.019 1.00 96.19 271 GLU A C 1
ATOM 2063 O O . GLU A 1 271 ? -28.426 -15.762 31.630 1.00 96.19 271 GLU A O 1
ATOM 2068 N N . ASN A 1 272 ? -30.112 -14.465 30.919 1.00 94.25 272 ASN A N 1
ATOM 2069 C CA . ASN A 1 272 ? -31.140 -15.367 31.402 1.00 94.25 272 ASN A CA 1
ATOM 2070 C C . ASN A 1 272 ? -31.412 -16.457 30.350 1.00 94.25 272 ASN A C 1
ATOM 2072 O O . ASN A 1 272 ? -31.949 -16.151 29.290 1.00 94.25 272 ASN A O 1
ATOM 2076 N N . PRO A 1 273 ? -31.171 -17.749 30.635 1.00 92.31 273 PRO A N 1
ATOM 2077 C CA . PRO A 1 273 ? -31.343 -18.819 29.647 1.00 92.31 273 PRO A CA 1
ATOM 2078 C C . PRO A 1 273 ? -32.805 -19.069 29.239 1.00 92.31 273 PRO A C 1
ATOM 2080 O O . PRO A 1 273 ? -33.068 -19.859 28.335 1.00 92.31 273 PRO A O 1
ATOM 2083 N N . ARG A 1 274 ? -33.777 -18.459 29.932 1.00 94.50 274 ARG A N 1
ATOM 2084 C CA . ARG A 1 274 ? -35.216 -18.624 29.675 1.00 94.50 274 ARG A CA 1
ATOM 2085 C C . ARG A 1 274 ? -35.879 -17.375 29.101 1.00 94.50 274 ARG A C 1
ATOM 2087 O O . ARG A 1 274 ? -37.077 -17.410 28.832 1.00 94.50 274 ARG A O 1
ATOM 2094 N N . SER A 1 275 ? -35.155 -16.268 28.958 1.00 95.31 275 SER A N 1
ATOM 2095 C CA . SER A 1 275 ? -35.707 -15.021 28.431 1.00 95.31 275 SER A CA 1
ATOM 2096 C C . SER A 1 275 ? -34.659 -14.263 27.623 1.00 95.31 275 SER A C 1
ATOM 2098 O O . SER A 1 275 ? -33.557 -14.743 27.405 1.00 95.31 275 SER A O 1
ATOM 2100 N N . THR A 1 276 ? -35.004 -13.069 27.147 1.00 96.50 276 THR A N 1
ATOM 2101 C CA . THR A 1 276 ? -34.023 -12.188 26.505 1.00 96.50 276 THR A CA 1
ATOM 2102 C C . THR A 1 276 ? -33.322 -11.284 27.511 1.00 96.50 276 THR A C 1
ATOM 2104 O O . THR A 1 276 ? -32.658 -10.354 27.080 1.00 96.50 276 THR A O 1
ATOM 2107 N N . ALA A 1 277 ? -33.505 -11.478 28.820 1.00 97.44 277 ALA A N 1
ATOM 2108 C CA . ALA A 1 277 ? -32.950 -10.598 29.839 1.00 97.44 277 ALA A CA 1
ATOM 2109 C C . ALA A 1 277 ? -31.418 -10.678 29.886 1.00 97.44 277 ALA A C 1
ATOM 2111 O O . ALA A 1 277 ? -30.856 -11.773 29.944 1.00 97.44 277 ALA A O 1
ATOM 2112 N N . THR A 1 278 ? -30.759 -9.517 29.843 1.00 97.50 278 THR A N 1
ATOM 2113 C CA . THR A 1 278 ? -29.293 -9.416 29.809 1.00 97.50 278 THR A CA 1
ATOM 2114 C C . THR A 1 278 ? -28.774 -8.227 30.621 1.00 97.50 278 THR A C 1
ATOM 2116 O O . THR A 1 278 ? -29.484 -7.231 30.802 1.00 97.50 278 THR A O 1
ATOM 2119 N N . GLY A 1 279 ? -27.519 -8.294 31.063 1.00 96.75 279 GLY A N 1
ATOM 2120 C CA . GLY A 1 279 ? -26.844 -7.185 31.741 1.00 96.75 279 GLY A CA 1
ATOM 2121 C C . GLY A 1 279 ? -27.081 -7.116 33.249 1.00 96.75 279 GLY A C 1
ATOM 2122 O O . GLY A 1 279 ? -27.763 -7.968 33.827 1.00 96.75 279 GLY A O 1
ATOM 2123 N N . LEU A 1 280 ? -26.538 -6.077 33.893 1.00 97.38 280 LEU A N 1
ATOM 2124 C CA . LEU A 1 280 ? -26.553 -5.924 35.355 1.00 97.38 280 LEU A CA 1
ATOM 2125 C C . LEU A 1 280 ? -27.968 -5.951 35.955 1.00 97.38 280 LEU A C 1
ATOM 2127 O O . LEU A 1 280 ? -28.198 -6.654 36.940 1.00 97.38 280 LEU A O 1
ATOM 2131 N N . PHE A 1 281 ? -28.903 -5.238 35.326 1.00 98.25 281 PHE A N 1
ATOM 2132 C CA . PHE A 1 281 ? -30.316 -5.147 35.704 1.00 98.25 281 PHE A CA 1
ATOM 2133 C C . PHE A 1 281 ? -31.232 -6.066 34.877 1.00 98.25 281 PHE A C 1
ATOM 2135 O O . PHE A 1 281 ? -32.448 -5.899 34.922 1.00 98.25 281 PHE A O 1
ATOM 2142 N N . GLN A 1 282 ? -30.677 -7.025 34.120 1.00 97.88 282 GLN A N 1
ATOM 2143 C CA . GLN A 1 282 ? -31.437 -8.052 33.387 1.00 97.88 282 GLN A CA 1
ATOM 2144 C C . GLN A 1 282 ? -32.570 -7.488 32.502 1.00 97.88 282 GLN A C 1
ATOM 2146 O O . GLN A 1 282 ? -33.726 -7.911 32.552 1.00 97.88 282 GLN A O 1
ATOM 2151 N N . PHE A 1 283 ? -32.238 -6.535 31.630 1.00 98.25 283 PHE A N 1
ATOM 2152 C CA . PHE A 1 283 ? -33.211 -5.939 30.717 1.00 98.25 283 PHE A CA 1
ATOM 2153 C C . PHE A 1 283 ? -33.660 -6.907 29.624 1.00 98.25 283 PHE A C 1
ATOM 2155 O O . PHE A 1 283 ? -32.846 -7.366 28.819 1.00 98.25 283 PHE A O 1
ATOM 2162 N N . LEU A 1 284 ? -34.973 -7.135 29.515 1.00 97.88 284 LEU A N 1
ATOM 2163 C CA . LEU A 1 284 ? -35.575 -7.771 28.339 1.00 97.88 284 LEU A CA 1
ATOM 2164 C C . LEU A 1 284 ? -35.311 -6.939 27.079 1.00 97.88 284 LEU A C 1
ATOM 2166 O O . LEU A 1 284 ? -35.298 -5.709 27.126 1.00 97.88 284 LEU A O 1
ATOM 2170 N N . SER A 1 285 ? -35.166 -7.611 25.935 1.00 97.50 285 SER A N 1
ATOM 2171 C CA . SER A 1 285 ? -34.847 -6.950 24.660 1.00 97.50 285 SER A CA 1
ATOM 2172 C C . SER A 1 285 ? -35.922 -5.942 24.257 1.00 97.50 285 SER A C 1
ATOM 2174 O O . SER A 1 285 ? -35.601 -4.822 23.862 1.00 97.50 285 SER A O 1
ATOM 2176 N N . SER A 1 286 ? -37.194 -6.298 24.454 1.00 97.31 286 SER A N 1
ATOM 2177 C CA . SER A 1 286 ? -38.328 -5.410 24.203 1.00 97.31 286 SER A CA 1
ATOM 2178 C C . SER A 1 286 ? -38.303 -4.177 25.102 1.00 97.31 286 SER A C 1
ATOM 2180 O O . SER A 1 286 ? -38.520 -3.075 24.614 1.00 97.31 286 SER A O 1
ATOM 2182 N N . THR A 1 287 ? -38.007 -4.336 26.395 1.00 97.50 287 THR A N 1
ATOM 2183 C CA . THR A 1 287 ? -37.955 -3.211 27.340 1.00 97.50 287 THR A CA 1
ATOM 2184 C C . THR A 1 287 ? -36.808 -2.268 27.014 1.00 97.50 287 THR A C 1
ATOM 2186 O O . THR A 1 287 ? -37.004 -1.060 26.952 1.00 97.50 287 THR A O 1
ATOM 2189 N N . TRP A 1 288 ? -35.626 -2.819 26.740 1.00 98.25 288 TRP A N 1
ATOM 2190 C CA . TRP A 1 288 ? -34.461 -2.020 26.381 1.00 98.25 288 TRP A CA 1
ATOM 2191 C C . TRP A 1 288 ? -34.684 -1.180 25.135 1.00 98.25 288 TRP A C 1
ATOM 2193 O O . TRP A 1 288 ? -34.290 -0.025 25.123 1.00 98.25 288 TRP A O 1
ATOM 2203 N N . SER A 1 289 ? -35.326 -1.747 24.108 1.00 97.69 289 SER A N 1
ATOM 2204 C CA . SER A 1 289 ? -35.478 -1.080 22.811 1.00 97.69 289 SER A CA 1
ATOM 2205 C C . SER A 1 289 ? -36.127 0.304 22.893 1.00 97.69 289 SER A C 1
ATOM 2207 O O . SER A 1 289 ? -35.758 1.179 22.118 1.00 97.69 289 SER A O 1
ATOM 2209 N N . TRP A 1 290 ? -37.052 0.514 23.835 1.00 97.75 290 TRP A N 1
ATOM 2210 C CA . TRP A 1 290 ? -37.661 1.822 24.068 1.00 97.75 290 TRP A CA 1
ATOM 2211 C C . TRP A 1 290 ? -37.021 2.553 25.251 1.00 97.75 290 TRP A C 1
ATOM 2213 O O . TRP A 1 290 ? -36.756 3.746 25.146 1.00 97.75 290 TRP A O 1
ATOM 2223 N N . ALA A 1 291 ? -36.719 1.860 26.354 1.00 98.06 291 ALA A N 1
ATOM 2224 C CA . ALA A 1 291 ? -36.203 2.510 27.557 1.00 98.06 291 ALA A CA 1
ATOM 2225 C C . ALA A 1 291 ? -34.814 3.120 27.336 1.00 98.06 291 ALA A C 1
ATOM 2227 O O . ALA A 1 291 ? -34.530 4.183 27.876 1.00 98.06 291 ALA A O 1
ATOM 2228 N N . SER A 1 292 ? -33.958 2.490 26.522 1.00 98.38 292 SER A N 1
ATOM 2229 C CA . SER A 1 292 ? -32.645 3.055 26.205 1.00 98.38 292 SER A CA 1
ATOM 2230 C C . SER A 1 292 ? -32.761 4.334 25.388 1.00 98.38 292 SER A C 1
ATOM 2232 O O . SER A 1 292 ? -32.027 5.276 25.648 1.00 98.38 292 SER A O 1
ATOM 2234 N N . VAL A 1 293 ? -33.712 4.414 24.456 1.00 98.31 293 VAL A N 1
ATOM 2235 C CA . VAL A 1 293 ? -33.948 5.626 23.661 1.00 98.31 293 VAL A CA 1
ATOM 2236 C C . VAL A 1 293 ? -34.443 6.764 24.551 1.00 98.31 293 VAL A C 1
ATOM 2238 O O . VAL A 1 293 ? -33.854 7.841 24.532 1.00 98.31 293 VAL A O 1
ATOM 2241 N N . GLU A 1 294 ? -35.468 6.513 25.367 1.00 98.31 294 GLU A N 1
ATOM 2242 C CA . GLU A 1 294 ? -36.050 7.520 26.269 1.00 98.31 294 GLU A CA 1
ATOM 2243 C C . GLU A 1 294 ? -35.059 7.996 27.343 1.00 98.31 294 GLU A C 1
ATOM 2245 O O . GLU A 1 294 ? -35.055 9.165 27.724 1.00 98.31 294 GLU A O 1
ATOM 2250 N N . ALA A 1 295 ? -34.169 7.111 27.796 1.00 98.06 295 ALA A N 1
ATOM 2251 C CA . ALA A 1 295 ? -33.107 7.448 28.738 1.00 98.06 295 ALA A CA 1
ATOM 2252 C C . ALA A 1 295 ? -31.882 8.125 28.084 1.00 98.06 295 ALA A C 1
ATOM 2254 O O . ALA A 1 295 ? -30.944 8.475 28.797 1.00 98.06 295 ALA A O 1
ATOM 2255 N N . GLY A 1 296 ? -31.848 8.295 26.754 1.00 98.06 296 GLY A N 1
ATOM 2256 C CA . GLY A 1 296 ? -30.737 8.940 26.037 1.00 98.06 296 GLY A CA 1
ATOM 2257 C C . GLY A 1 296 ? -29.552 8.030 25.675 1.00 98.06 296 GLY A C 1
ATOM 2258 O O . GLY A 1 296 ? -28.493 8.524 25.304 1.00 98.06 296 GLY A O 1
ATOM 2259 N N . TRP A 1 297 ? -29.729 6.710 25.736 1.00 98.25 297 TRP A N 1
ATOM 2260 C CA . TRP A 1 297 ? -28.735 5.657 25.466 1.00 98.25 297 TRP A CA 1
ATOM 2261 C C . TRP A 1 297 ? -29.047 4.848 24.196 1.00 98.25 297 TRP A C 1
ATOM 2263 O O . TRP A 1 297 ? -28.788 3.643 24.112 1.00 98.25 297 TRP A O 1
ATOM 2273 N N . ALA A 1 298 ? -29.643 5.490 23.190 1.00 97.50 298 ALA A N 1
ATOM 2274 C CA . ALA A 1 298 ? -29.960 4.841 21.922 1.00 97.50 298 ALA A CA 1
ATOM 2275 C C . ALA A 1 298 ? -28.698 4.243 21.265 1.00 97.50 298 ALA A C 1
ATOM 2277 O O . ALA A 1 298 ? -27.668 4.901 21.152 1.00 97.50 298 ALA A O 1
ATOM 2278 N N . GLY A 1 299 ? -28.785 2.987 20.816 1.00 95.94 299 GLY A N 1
ATOM 2279 C CA . GLY A 1 299 ? -27.671 2.267 20.184 1.00 95.94 299 GLY A CA 1
ATOM 2280 C C . GLY A 1 299 ? -26.685 1.606 21.156 1.00 95.94 299 GLY A C 1
ATOM 2281 O O . GLY A 1 299 ? -25.888 0.779 20.717 1.00 95.94 299 GLY A O 1
ATOM 2282 N N . ALA A 1 300 ? -26.766 1.891 22.459 1.00 97.31 300 ALA A N 1
ATOM 2283 C CA . ALA A 1 300 ? -25.925 1.236 23.454 1.00 97.31 300 ALA A CA 1
ATOM 2284 C C . ALA A 1 300 ? -26.290 -0.250 23.637 1.00 97.31 300 ALA A C 1
ATOM 2286 O O . ALA A 1 300 ? -27.456 -0.664 23.541 1.00 97.31 300 ALA A O 1
ATOM 2287 N N . SER A 1 301 ? -25.273 -1.060 23.936 1.00 96.38 301 SER A N 1
ATOM 2288 C CA . SER A 1 301 ? -25.436 -2.481 24.241 1.00 96.38 301 SER A CA 1
ATOM 2289 C C . SER A 1 301 ? -26.061 -2.678 25.622 1.00 96.38 301 SER A C 1
ATOM 2291 O O . SER A 1 301 ? -25.717 -1.989 26.573 1.00 96.38 301 SER A O 1
ATOM 2293 N N . ARG A 1 302 ? -26.921 -3.691 25.781 1.00 96.75 302 ARG A N 1
ATOM 2294 C CA . ARG A 1 302 ? -27.442 -4.090 27.106 1.00 96.75 302 ARG A CA 1
ATOM 2295 C C . ARG A 1 302 ? -26.378 -4.662 28.035 1.00 96.75 302 ARG A C 1
ATOM 2297 O O . ARG A 1 302 ? -26.623 -4.737 29.235 1.00 96.75 302 ARG A O 1
ATOM 2304 N N . TYR A 1 303 ? -25.260 -5.113 27.475 1.00 95.38 303 TYR A N 1
ATOM 2305 C CA . TYR A 1 303 ? -24.117 -5.634 28.223 1.00 95.38 303 TYR A CA 1
ATOM 2306 C C . TYR A 1 303 ? -23.172 -4.519 28.682 1.00 95.38 303 TYR A C 1
ATOM 2308 O O . TYR A 1 303 ? -22.307 -4.762 29.517 1.00 95.38 303 TYR A O 1
ATOM 2316 N N . ASP A 1 304 ? -23.343 -3.299 28.161 1.00 94.62 304 ASP A N 1
ATOM 2317 C CA . ASP A 1 304 ? -22.624 -2.131 28.653 1.00 94.62 304 ASP A CA 1
ATOM 2318 C C . ASP A 1 304 ? -23.117 -1.822 30.079 1.00 94.62 304 ASP A C 1
ATOM 2320 O O . ASP A 1 304 ? -24.295 -1.489 30.257 1.00 94.62 304 ASP A O 1
ATOM 2324 N N . PRO A 1 305 ? -22.266 -1.967 31.112 1.00 95.69 305 PRO A N 1
ATOM 2325 C CA . PRO A 1 305 ? -22.686 -1.791 32.495 1.00 95.69 305 PRO A CA 1
ATOM 2326 C C . PRO A 1 305 ? -23.147 -0.362 32.790 1.00 95.69 305 PRO A C 1
ATOM 2328 O O . PRO A 1 305 ? -24.042 -0.182 33.620 1.00 95.69 305 PRO A O 1
ATOM 2331 N N . GLU A 1 306 ? -22.575 0.642 32.126 1.00 97.06 306 GLU A N 1
ATOM 2332 C CA . GLU A 1 306 ? -22.913 2.046 32.327 1.00 97.06 306 GLU A CA 1
ATOM 2333 C C . GLU A 1 306 ? -24.281 2.353 31.734 1.00 97.06 306 GLU A C 1
ATOM 2335 O O . GLU A 1 306 ? -25.184 2.760 32.469 1.00 97.06 306 GLU A O 1
ATOM 2340 N N . ALA A 1 307 ? -24.477 2.040 30.450 1.00 98.00 307 ALA A N 1
ATOM 2341 C CA . ALA A 1 307 ? -25.771 2.217 29.802 1.00 98.00 307 ALA A CA 1
ATOM 2342 C C . ALA A 1 307 ? -26.866 1.433 30.540 1.00 98.00 307 ALA A C 1
ATOM 2344 O O . ALA A 1 307 ? -27.956 1.944 30.791 1.00 98.00 307 ALA A O 1
ATOM 2345 N N . ASN A 1 308 ? -26.580 0.183 30.925 1.00 98.38 308 ASN A N 1
ATOM 2346 C CA . ASN A 1 308 ? -27.529 -0.664 31.644 1.00 98.38 308 ASN A CA 1
ATOM 2347 C C . ASN A 1 308 ? -27.940 -0.037 32.986 1.00 98.38 308 ASN A C 1
ATOM 2349 O O . ASN A 1 308 ? -29.126 0.006 33.311 1.00 98.38 308 ASN A O 1
ATOM 2353 N N . THR A 1 309 ? -26.979 0.510 33.732 1.00 98.56 309 THR A N 1
ATOM 2354 C CA . THR A 1 309 ? -27.230 1.179 35.017 1.00 98.56 309 THR A CA 1
ATOM 2355 C C . THR A 1 309 ? -27.997 2.489 34.841 1.00 98.56 309 THR A C 1
ATOM 2357 O O . THR A 1 309 ? -28.959 2.735 35.572 1.00 98.56 309 THR A O 1
ATOM 2360 N N . ALA A 1 310 ? -27.635 3.302 33.849 1.00 98.56 310 ALA A N 1
ATOM 2361 C CA . ALA A 1 310 ? -28.281 4.580 33.570 1.00 98.56 310 ALA A CA 1
ATOM 2362 C C . ALA A 1 310 ? -29.752 4.415 33.151 1.00 98.56 310 ALA A C 1
ATOM 2364 O O . ALA A 1 310 ? -30.639 5.089 33.678 1.00 98.56 310 ALA A O 1
ATOM 2365 N N . VAL A 1 311 ? -30.037 3.462 32.257 1.00 98.62 311 VAL A N 1
ATOM 2366 C CA . VAL A 1 311 ? -31.409 3.145 31.821 1.00 98.62 311 VAL A CA 1
ATOM 2367 C C . VAL A 1 311 ? -32.243 2.589 32.980 1.00 98.62 311 VAL A C 1
ATOM 2369 O O . VAL A 1 311 ? -33.430 2.902 33.099 1.00 98.62 311 VAL A O 1
ATOM 2372 N N . ALA A 1 312 ? -31.637 1.799 33.874 1.00 98.56 312 ALA A N 1
ATOM 2373 C CA . ALA A 1 312 ? -32.304 1.344 35.093 1.00 98.56 312 ALA A CA 1
ATOM 2374 C C . ALA A 1 312 ? -32.659 2.510 36.022 1.00 98.56 312 ALA A C 1
ATOM 2376 O O . ALA A 1 312 ? -33.795 2.575 36.497 1.00 98.56 312 ALA A O 1
ATOM 2377 N N . ALA A 1 313 ? -31.734 3.447 36.240 1.00 98.62 313 ALA A N 1
ATOM 2378 C CA . ALA A 1 313 ? -31.986 4.637 37.046 1.00 98.62 313 ALA A CA 1
ATOM 2379 C C . ALA A 1 313 ? -33.140 5.473 36.485 1.00 98.62 313 ALA A C 1
ATOM 2381 O O . ALA A 1 313 ? -34.051 5.840 37.231 1.00 98.62 313 ALA A O 1
ATOM 2382 N N . TRP A 1 314 ? -33.153 5.688 35.167 1.00 98.50 314 TRP A N 1
ATOM 2383 C CA . TRP A 1 314 ? -34.237 6.387 34.482 1.00 98.50 314 TRP A CA 1
ATOM 2384 C C . TRP A 1 314 ? -35.594 5.703 34.709 1.00 98.50 314 TRP A C 1
ATOM 2386 O O . TRP A 1 314 ? -36.529 6.346 35.180 1.00 98.50 314 TRP A O 1
ATOM 2396 N N . LEU A 1 315 ? -35.701 4.385 34.498 1.00 98.19 315 LEU A N 1
ATOM 2397 C CA . LEU A 1 315 ? -36.958 3.648 34.709 1.00 98.19 315 LEU A CA 1
ATOM 2398 C C . LEU A 1 315 ? -37.455 3.678 36.158 1.00 98.19 315 LEU A C 1
ATOM 2400 O O . LEU A 1 315 ? -38.665 3.738 36.406 1.00 98.19 315 LEU A O 1
ATOM 2404 N N . VAL A 1 316 ? -36.537 3.610 37.123 1.00 98.38 316 VAL A N 1
ATOM 2405 C CA . VAL A 1 316 ? -36.872 3.725 38.547 1.00 98.38 316 VAL A CA 1
ATOM 2406 C C . VAL A 1 316 ? -37.414 5.117 38.847 1.00 98.38 316 VAL A C 1
ATOM 2408 O O . VAL A 1 316 ? -38.442 5.234 39.517 1.00 98.38 316 VAL A O 1
ATOM 2411 N N . GLN A 1 317 ? -36.785 6.162 38.309 1.00 98.25 317 GLN A N 1
ATOM 2412 C CA . GLN A 1 317 ? -37.250 7.538 38.453 1.00 98.25 317 GLN A CA 1
ATOM 2413 C C . GLN A 1 317 ? -38.631 7.739 37.813 1.00 98.25 317 GLN A C 1
ATOM 2415 O O . GLN A 1 317 ? -39.552 8.213 38.480 1.00 98.25 317 GLN A O 1
ATOM 2420 N N . THR A 1 318 ? -38.838 7.264 36.583 1.00 97.81 318 THR A N 1
ATOM 2421 C CA . THR A 1 318 ? -40.150 7.291 35.917 1.00 97.81 318 THR A CA 1
ATOM 2422 C C . THR A 1 318 ? -41.213 6.557 36.736 1.00 97.81 318 THR A C 1
ATOM 2424 O O . THR A 1 318 ? -42.355 7.007 36.847 1.00 97.81 318 THR A O 1
ATOM 2427 N N . SER A 1 319 ? -40.856 5.437 37.368 1.00 97.56 319 SER A N 1
ATOM 2428 C CA . SER A 1 319 ? -41.772 4.689 38.236 1.00 97.56 319 SER A CA 1
ATOM 2429 C C . SER A 1 319 ? -42.159 5.461 39.501 1.00 97.56 319 SER A C 1
ATOM 2431 O O . SER A 1 319 ? -43.289 5.321 39.973 1.00 97.56 319 SER A O 1
ATOM 2433 N N . ILE A 1 320 ? -41.244 6.265 40.057 1.00 97.06 320 ILE A N 1
ATOM 2434 C CA . ILE A 1 320 ? -41.523 7.165 41.188 1.00 97.06 320 ILE A CA 1
ATOM 2435 C C . ILE A 1 320 ? -42.502 8.254 40.751 1.00 97.06 320 ILE A C 1
ATOM 2437 O O . ILE A 1 320 ? -43.523 8.451 41.406 1.00 97.06 320 ILE A O 1
ATOM 2441 N N . GLU A 1 321 ? -42.211 8.921 39.637 1.00 97.38 321 GLU A N 1
ATOM 2442 C CA . GLU A 1 321 ? -42.993 10.054 39.129 1.00 97.38 321 GLU A CA 1
ATOM 2443 C C . GLU A 1 321 ? -44.415 9.652 38.737 1.00 97.38 321 GLU A C 1
ATOM 2445 O O . GLU A 1 321 ? -45.379 10.351 39.044 1.00 97.38 321 GLU A O 1
ATOM 2450 N N . THR A 1 322 ? -44.558 8.494 38.096 1.00 96.94 322 THR A N 1
ATOM 2451 C CA . THR A 1 322 ? -45.856 7.986 37.630 1.00 96.94 322 THR A CA 1
ATOM 2452 C C . THR A 1 322 ? -46.626 7.208 38.699 1.00 96.94 322 THR A C 1
ATOM 2454 O O . THR A 1 322 ? -47.772 6.822 38.466 1.00 96.94 322 THR A O 1
ATOM 2457 N N . GLY A 1 323 ? -46.027 6.959 39.870 1.00 95.94 323 GLY A N 1
ATOM 2458 C CA . GLY A 1 323 ? -46.649 6.173 40.936 1.00 95.94 323 GLY A CA 1
ATOM 2459 C C . GLY A 1 323 ? -46.922 4.725 40.519 1.00 95.94 323 GLY A C 1
ATOM 2460 O O . GLY A 1 323 ? -48.022 4.210 40.734 1.00 95.94 323 GLY A O 1
ATOM 2461 N N . HIS A 1 324 ? -45.940 4.065 39.897 1.00 94.69 324 HIS A N 1
ATOM 2462 C CA . HIS A 1 324 ? -46.100 2.716 39.357 1.00 94.69 324 HIS A CA 1
ATOM 2463 C C . HIS A 1 324 ? -46.682 1.747 40.405 1.00 94.69 324 HIS A C 1
ATOM 2465 O O . HIS A 1 324 ? -46.219 1.674 41.545 1.00 94.69 324 HIS A O 1
ATOM 2471 N N . ARG A 1 325 ? -47.691 0.952 40.015 1.00 93.56 325 ARG A N 1
ATOM 2472 C CA . ARG A 1 325 ? -48.536 0.163 40.941 1.00 93.56 325 ARG A CA 1
ATOM 2473 C C . ARG A 1 325 ? -47.792 -0.853 41.820 1.00 93.56 325 ARG A C 1
ATOM 2475 O O . ARG A 1 325 ? -48.354 -1.368 42.780 1.00 93.56 325 ARG A O 1
ATOM 2482 N N . PHE A 1 326 ? 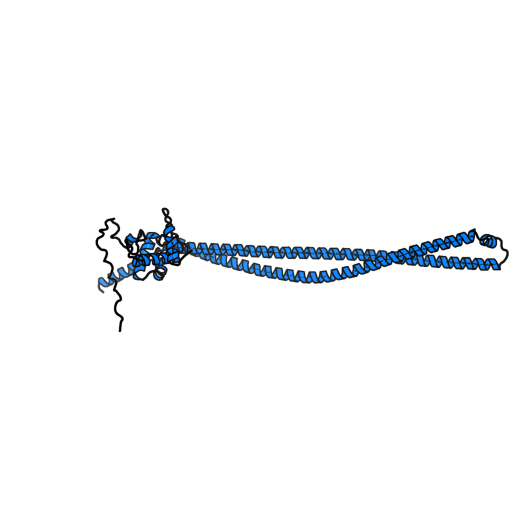-46.556 -1.188 41.457 1.00 91.06 326 PHE A N 1
ATOM 2483 C CA . PHE A 1 326 ? -45.685 -2.119 42.180 1.00 91.06 326 PHE A CA 1
ATOM 2484 C C . PHE A 1 326 ? -44.498 -1.427 42.872 1.00 91.06 326 PHE A C 1
ATOM 2486 O O . PHE A 1 326 ? -43.526 -2.090 43.232 1.00 91.06 326 PHE A O 1
ATOM 2493 N N . GLY A 1 327 ? -44.569 -0.105 43.044 1.00 93.62 327 GLY A N 1
ATOM 2494 C CA . GLY A 1 327 ? -43.483 0.721 43.560 1.00 93.62 327 GLY A CA 1
ATOM 2495 C C . GLY A 1 327 ? -42.419 1.033 42.506 1.00 93.62 327 GLY A C 1
ATOM 2496 O O . GLY A 1 327 ? -42.524 0.623 41.347 1.00 93.62 327 GLY A O 1
ATOM 2497 N N . ARG A 1 328 ? -41.373 1.747 42.937 1.00 95.81 328 ARG A N 1
ATOM 2498 C CA . ARG A 1 328 ? -40.294 2.267 42.076 1.00 95.81 328 ARG A CA 1
ATOM 2499 C C . ARG A 1 328 ? -39.454 1.193 41.378 1.00 95.81 328 ARG A C 1
ATOM 2501 O O . ARG A 1 328 ? -38.983 1.410 40.275 1.00 95.81 328 ARG A O 1
ATOM 2508 N N . TRP A 1 329 ? -39.347 0.005 41.970 1.00 96.94 329 TRP A N 1
ATOM 2509 C CA . TRP A 1 329 ? -38.693 -1.162 41.358 1.00 96.94 329 TRP A CA 1
ATOM 2510 C C . TRP A 1 329 ? -39.676 -2.077 40.617 1.00 96.94 329 TRP A C 1
ATOM 2512 O O . TRP A 1 329 ? -39.417 -3.261 40.420 1.00 96.94 329 TRP A O 1
ATOM 2522 N N . GLY A 1 330 ? -40.847 -1.565 40.236 1.00 94.38 330 GLY A N 1
ATOM 2523 C CA . GLY A 1 330 ? -41.949 -2.377 39.729 1.00 94.38 330 GLY A CA 1
ATOM 2524 C C . GLY A 1 330 ? -41.680 -3.118 38.416 1.00 94.38 330 GLY A C 1
ATOM 2525 O O . GLY A 1 330 ? -42.391 -4.082 38.133 1.00 94.38 330 GLY A O 1
ATOM 2526 N N . HIS A 1 331 ? -40.660 -2.707 37.659 1.00 94.31 331 HIS A N 1
ATOM 2527 C CA . HIS A 1 331 ? -40.229 -3.358 36.420 1.00 94.31 331 HIS A CA 1
ATOM 2528 C C . HIS A 1 331 ? -39.348 -4.598 36.637 1.00 94.31 331 HIS A C 1
ATOM 2530 O O . HIS A 1 331 ? -39.183 -5.377 35.702 1.00 94.31 331 HIS A O 1
ATOM 2536 N N . TRP A 1 332 ? -38.833 -4.819 37.852 1.00 95.50 332 TRP A N 1
ATOM 2537 C CA . TRP A 1 332 ? -37.948 -5.943 38.169 1.00 95.50 332 TRP A CA 1
ATOM 2538 C C . TRP A 1 332 ? -38.667 -7.034 38.957 1.00 95.50 332 TRP A C 1
ATOM 2540 O O . TRP A 1 332 ? -39.450 -6.764 39.880 1.00 95.50 332 TRP A O 1
ATOM 2550 N N . GLU A 1 333 ? -38.389 -8.295 38.628 1.00 90.62 333 GLU A N 1
ATOM 2551 C CA . GLU A 1 333 ? -38.874 -9.432 39.416 1.00 90.62 333 GLU A CA 1
ATOM 2552 C C . GLU A 1 333 ? -38.170 -9.486 40.773 1.00 90.62 333 GLU A C 1
ATOM 2554 O O . GLU A 1 333 ? -38.817 -9.726 41.801 1.00 90.62 333 GLU A O 1
ATOM 2559 N N . CYS A 1 334 ? -36.879 -9.140 40.801 1.00 93.31 334 CYS A N 1
ATOM 2560 C CA . CYS A 1 334 ? -36.090 -9.073 42.022 1.00 93.31 334 CYS A CA 1
ATOM 2561 C C . CYS A 1 334 ? -36.513 -7.973 42.999 1.00 93.31 334 CYS A C 1
ATOM 2563 O O . CYS A 1 334 ? -35.999 -7.948 44.112 1.00 93.31 334 CYS A O 1
ATOM 2565 N N . ARG A 1 335 ? -37.516 -7.133 42.697 1.00 91.75 335 ARG A N 1
ATOM 2566 C CA . ARG A 1 335 ? -38.060 -6.131 43.641 1.00 91.75 335 ARG A CA 1
ATOM 2567 C C . ARG A 1 335 ? -38.454 -6.695 45.010 1.00 91.75 335 ARG A C 1
ATOM 2569 O O . ARG A 1 335 ? -38.554 -5.949 45.977 1.00 91.75 335 ARG A O 1
ATOM 2576 N N . ARG A 1 336 ? -38.678 -8.009 45.114 1.00 90.06 336 ARG A N 1
ATOM 2577 C CA . ARG A 1 336 ? -38.955 -8.713 46.378 1.00 90.06 336 ARG A CA 1
ATOM 2578 C C . ARG A 1 336 ? -37.819 -8.591 47.398 1.00 90.06 336 ARG A C 1
ATOM 2580 O O . ARG A 1 336 ? -38.105 -8.656 48.589 1.00 90.06 336 ARG A O 1
ATOM 2587 N N . VAL A 1 337 ? -36.574 -8.379 46.955 1.00 90.50 337 VAL A N 1
ATOM 2588 C CA . VAL A 1 337 ? -35.441 -8.113 47.861 1.00 90.50 337 VAL A CA 1
ATOM 2589 C C . VAL A 1 337 ? -35.563 -6.748 48.544 1.00 90.50 337 VAL A C 1
ATOM 2591 O O . VAL A 1 337 ? -35.065 -6.576 49.650 1.00 90.50 337 VAL A O 1
ATOM 2594 N N . ILE A 1 338 ? -36.284 -5.807 47.921 1.00 91.38 338 ILE A N 1
ATOM 2595 C CA . ILE A 1 338 ? -36.578 -4.472 48.465 1.00 91.38 338 ILE A CA 1
ATOM 2596 C C . ILE A 1 338 ? -37.908 -4.467 49.222 1.00 91.38 338 ILE A C 1
ATOM 2598 O O . ILE A 1 338 ? -38.039 -3.842 50.274 1.00 91.38 338 ILE A O 1
ATOM 2602 N N . TYR A 1 339 ? -38.905 -5.196 48.711 1.00 89.00 339 TYR A N 1
ATOM 2603 C CA . TYR A 1 339 ? -40.259 -5.244 49.256 1.00 89.00 339 TYR A CA 1
ATOM 2604 C C . TYR A 1 339 ? -40.666 -6.667 49.690 1.00 89.00 339 TYR A C 1
ATOM 2606 O O . TYR A 1 339 ? -41.482 -7.308 49.017 1.00 89.00 339 TYR A O 1
ATOM 2614 N N . PRO A 1 340 ? -40.186 -7.168 50.847 1.00 76.81 340 PRO A N 1
ATOM 2615 C CA . PRO A 1 340 ? -40.463 -8.537 51.293 1.00 76.81 340 PRO A CA 1
ATOM 2616 C C . PRO A 1 340 ? -41.960 -8.844 51.434 1.00 76.81 340 PRO A C 1
ATOM 2618 O O . PRO A 1 340 ? -42.402 -9.958 51.163 1.00 76.81 340 PRO A O 1
ATOM 2621 N N . LYS A 1 341 ? -42.763 -7.838 51.812 1.00 66.31 341 LYS A N 1
ATOM 2622 C CA . LYS A 1 341 ? -44.206 -7.971 52.075 1.00 66.31 341 LYS A CA 1
ATOM 2623 C C . LYS A 1 341 ? -45.069 -8.213 50.830 1.00 66.31 341 LYS A C 1
ATOM 2625 O O . LYS A 1 341 ? -46.232 -8.547 50.980 1.00 66.31 341 LYS A O 1
ATOM 2630 N N . TYR A 1 342 ? -44.525 -8.073 49.620 1.00 59.78 342 TYR A N 1
ATOM 2631 C CA . TYR A 1 342 ? -45.259 -8.329 48.370 1.00 59.78 342 TYR A CA 1
ATOM 2632 C C . TYR A 1 342 ? -45.038 -9.749 47.814 1.00 59.78 342 TYR A C 1
ATOM 2634 O O . TYR A 1 342 ? -45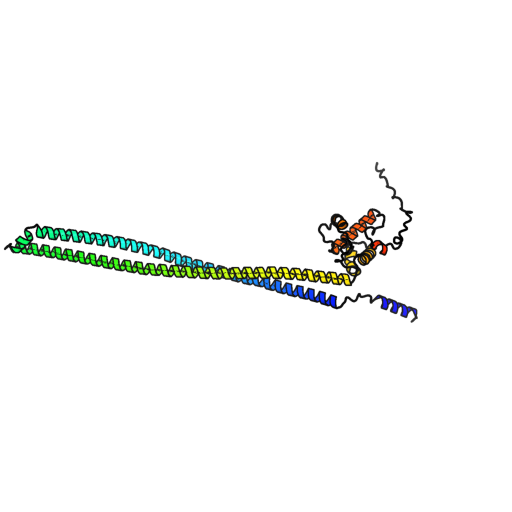.403 -10.035 46.673 1.00 59.78 342 TYR A O 1
ATOM 2642 N N . SER A 1 343 ? -44.408 -10.639 48.587 1.00 52.31 343 SER A N 1
ATOM 2643 C CA . SER A 1 343 ? -44.014 -11.980 48.135 1.00 52.31 343 SER A CA 1
ATOM 2644 C C . SER A 1 343 ? -45.084 -13.070 48.304 1.00 52.31 343 SER A C 1
ATOM 2646 O O . SER A 1 343 ? -44.931 -14.124 47.691 1.00 52.31 343 SER A O 1
ATOM 2648 N N . ASP A 1 344 ? -46.174 -12.833 49.048 1.00 52.19 344 ASP A N 1
ATOM 2649 C CA . ASP A 1 344 ? -47.181 -13.868 49.363 1.00 52.19 344 ASP A CA 1
ATOM 2650 C C . ASP A 1 344 ? -48.436 -13.872 48.464 1.00 52.19 344 ASP A C 1
ATOM 2652 O O . ASP A 1 344 ? -49.326 -14.700 48.642 1.00 52.19 344 ASP A O 1
ATOM 2656 N N . GLY A 1 345 ? -48.521 -12.976 47.476 1.00 51.94 345 GLY A N 1
ATOM 2657 C CA . GLY A 1 345 ? -49.680 -12.900 46.580 1.00 51.94 345 GLY A CA 1
ATOM 2658 C C . GLY A 1 345 ? -50.956 -12.324 47.213 1.00 51.94 345 GLY A C 1
ATOM 2659 O O . GLY A 1 345 ? -51.976 -12.256 46.529 1.00 51.94 345 GLY A O 1
ATOM 2660 N N . SER A 1 346 ? -50.915 -11.850 48.461 1.00 45.84 346 SER A N 1
ATOM 2661 C CA . SER A 1 346 ? -52.033 -11.192 49.137 1.00 45.84 346 SER A CA 1
ATOM 2662 C C . SER A 1 346 ? -51.829 -9.671 49.191 1.00 45.84 346 SER A C 1
ATOM 2664 O O . SER A 1 346 ? -51.369 -9.086 50.167 1.00 45.84 346 SER A O 1
ATOM 2666 N N . VAL A 1 347 ? -52.179 -8.969 48.110 1.00 49.50 347 VAL A N 1
ATOM 2667 C CA . VAL A 1 347 ? -52.303 -7.505 48.186 1.00 49.50 347 VAL A CA 1
ATOM 2668 C C . VAL A 1 347 ? -53.755 -7.152 48.483 1.00 49.50 347 VAL A C 1
ATOM 2670 O O . VAL A 1 347 ? -54.615 -7.215 47.610 1.00 49.50 347 VAL A O 1
ATOM 2673 N N . ASN A 1 348 ? -54.008 -6.734 49.724 1.00 43.56 348 ASN A N 1
ATOM 2674 C CA . ASN A 1 348 ? -55.155 -5.895 50.063 1.00 43.56 348 ASN A CA 1
ATOM 2675 C C . ASN A 1 348 ? -54.963 -4.522 49.395 1.00 43.56 348 ASN A C 1
ATOM 2677 O O . ASN A 1 348 ? -54.037 -3.787 49.732 1.00 43.56 348 ASN A O 1
ATOM 2681 N N . HIS A 1 349 ? -55.844 -4.165 48.459 1.00 47.59 349 HIS A N 1
ATOM 2682 C CA . HIS A 1 349 ? -55.840 -2.904 47.701 1.00 47.59 349 HIS A CA 1
ATOM 2683 C C . HIS A 1 349 ? -56.277 -1.659 48.501 1.00 47.59 349 HIS A C 1
ATOM 2685 O O . HIS A 1 349 ? -56.822 -0.710 47.942 1.00 47.59 349 HIS A O 1
ATOM 2691 N N . SER A 1 350 ? -56.027 -1.613 49.804 1.00 43.00 350 SER A N 1
ATOM 2692 C CA . SER A 1 350 ? -56.604 -0.585 50.674 1.00 43.00 350 SER A CA 1
ATOM 2693 C C . SER A 1 350 ? -55.538 0.369 51.199 1.00 43.00 350 SER A C 1
ATOM 2695 O O . SER A 1 350 ? -55.176 0.277 52.366 1.00 43.00 350 SER A O 1
ATOM 2697 N N . ALA A 1 351 ? -55.021 1.243 50.329 1.00 44.16 351 ALA A 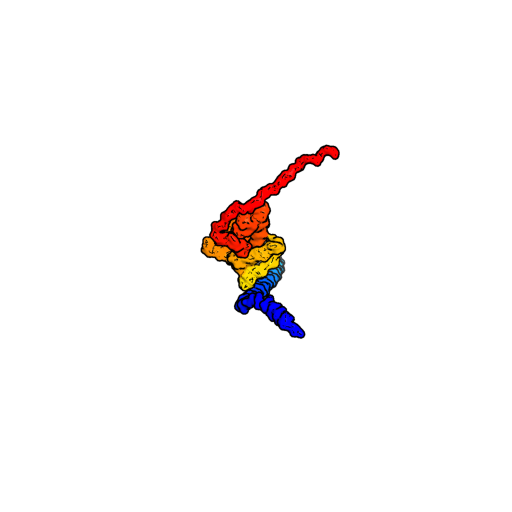N 1
ATOM 2698 C CA . ALA A 1 351 ? -54.606 2.624 50.638 1.00 44.16 351 ALA A CA 1
ATOM 2699 C C . ALA A 1 351 ? -53.718 3.182 49.513 1.00 44.16 351 ALA A C 1
ATOM 2701 O O . ALA A 1 351 ? -52.493 3.198 49.614 1.00 44.16 351 ALA A O 1
ATOM 2702 N N . ALA A 1 352 ? -54.342 3.684 48.449 1.00 41.59 352 ALA A N 1
ATOM 2703 C CA . ALA A 1 352 ? -53.732 4.777 47.702 1.00 41.59 352 ALA A CA 1
ATOM 2704 C C . ALA A 1 352 ? -53.997 6.078 48.487 1.00 41.59 352 ALA A C 1
ATOM 2706 O O . ALA A 1 352 ? -55.150 6.312 48.865 1.00 41.59 352 ALA A O 1
ATOM 2707 N N . PRO A 1 353 ? -52.994 6.933 48.750 1.00 46.78 353 PRO A N 1
ATOM 2708 C CA . PRO A 1 353 ? -53.266 8.318 49.095 1.00 46.78 353 PRO A CA 1
ATOM 2709 C C . PRO A 1 353 ? -53.885 8.991 47.865 1.00 46.78 353 PRO A C 1
ATOM 2711 O O . PRO A 1 353 ? -53.358 8.882 46.758 1.00 46.78 353 PRO A O 1
ATOM 2714 N N . GLY A 1 354 ? -55.044 9.626 48.050 1.00 38.22 354 GLY A N 1
ATOM 2715 C CA . GLY A 1 354 ? -55.746 10.338 46.985 1.00 38.22 354 GLY A CA 1
ATOM 2716 C C . GLY A 1 354 ? -54.892 11.454 46.364 1.00 38.22 354 GLY A C 1
ATOM 2717 O O . GLY A 1 354 ? -53.963 11.947 47.008 1.00 38.22 354 GLY A O 1
ATOM 2718 N N . PRO A 1 355 ? -55.193 11.861 45.119 1.00 48.19 355 PRO A N 1
ATOM 2719 C CA . PRO A 1 355 ? -54.423 12.878 44.416 1.00 48.19 355 PRO A CA 1
ATOM 2720 C C . PRO A 1 355 ? -54.457 14.207 45.179 1.00 48.19 355 PRO A C 1
ATOM 2722 O O . PRO A 1 355 ? -55.520 14.673 45.595 1.00 48.19 355 PRO A O 1
ATOM 2725 N N . ALA A 1 356 ? -53.278 14.808 45.350 1.00 42.41 356 ALA A N 1
ATOM 2726 C CA . ALA A 1 356 ? -53.123 16.144 45.900 1.00 42.41 356 ALA A CA 1
ATOM 2727 C C . ALA A 1 356 ? -53.949 17.148 45.083 1.00 42.41 356 ALA A C 1
ATOM 2729 O O . ALA A 1 356 ? -53.927 17.150 43.850 1.00 42.41 356 ALA A O 1
ATOM 2730 N N . ALA A 1 357 ? -54.704 17.976 45.802 1.00 40.34 357 ALA A N 1
ATOM 2731 C CA . ALA A 1 357 ? -55.548 19.015 45.247 1.00 40.34 357 ALA A CA 1
ATOM 2732 C C . ALA A 1 357 ? -54.735 19.965 44.356 1.00 40.34 357 ALA A C 1
ATOM 2734 O O . ALA A 1 357 ? -53.716 20.524 44.758 1.00 40.34 357 ALA A O 1
ATOM 2735 N N . ARG A 1 358 ? -55.234 20.135 43.134 1.00 41.38 358 ARG A N 1
ATOM 2736 C CA . ARG A 1 358 ? -54.805 21.121 42.147 1.00 41.38 358 ARG A CA 1
ATOM 2737 C C . ARG A 1 358 ? -55.140 22.513 42.705 1.00 41.38 358 ARG A C 1
ATOM 2739 O O . ARG A 1 358 ? -56.317 22.836 42.834 1.00 41.38 358 ARG A O 1
ATOM 2746 N N . LEU A 1 359 ? -54.128 23.297 43.078 1.00 39.81 359 LEU A N 1
ATOM 2747 C CA . LEU A 1 359 ? -54.296 24.719 43.388 1.00 39.81 359 LEU A CA 1
ATOM 2748 C C . LEU A 1 359 ? -54.613 25.451 42.080 1.00 39.81 359 LEU A C 1
ATOM 2750 O O . LEU A 1 359 ? -53.845 25.381 41.124 1.00 39.81 359 LEU A O 1
ATOM 2754 N N . THR A 1 360 ? -55.780 26.081 42.028 1.00 46.97 360 THR A N 1
ATOM 2755 C CA . THR A 1 360 ? -56.208 26.966 40.946 1.00 46.97 360 THR A CA 1
ATOM 2756 C C . THR A 1 360 ? -55.551 28.333 41.119 1.00 46.97 360 THR A C 1
ATOM 2758 O O . THR A 1 360 ? -55.679 28.945 42.177 1.00 46.97 360 THR A O 1
ATOM 2761 N N . GLU A 1 361 ? -54.857 28.797 40.079 1.00 51.00 361 GLU A N 1
ATOM 2762 C CA . GLU A 1 361 ? -54.480 30.199 39.885 1.00 51.00 361 GLU A CA 1
ATOM 2763 C C . GLU A 1 361 ? -55.731 31.008 39.525 1.00 51.00 361 GLU A C 1
ATOM 2765 O O . GLU A 1 361 ? -56.261 30.880 38.424 1.00 51.00 361 GLU A O 1
ATOM 2770 N N . GLU A 1 362 ? -56.198 31.842 40.448 1.00 56.66 362 GLU A N 1
ATOM 2771 C CA . GLU A 1 362 ? -57.106 32.954 40.163 1.00 56.66 362 GLU A CA 1
ATOM 2772 C C . GLU A 1 362 ? -56.903 33.998 41.270 1.00 56.66 362 GLU A C 1
ATOM 2774 O O . GLU A 1 362 ? -57.436 33.846 42.361 1.00 56.66 362 GLU A O 1
ATOM 2779 N N . ASP A 1 363 ? -55.996 34.955 41.039 1.00 46.62 363 ASP A N 1
ATOM 2780 C CA . ASP A 1 363 ? -56.072 36.345 41.530 1.00 46.62 363 ASP A CA 1
ATOM 2781 C C . ASP A 1 363 ? -54.749 37.083 41.263 1.00 46.62 363 ASP A C 1
ATOM 2783 O O . ASP A 1 363 ? -53.817 37.089 42.067 1.00 46.62 363 ASP A O 1
ATOM 2787 N N . ALA A 1 364 ? -54.681 37.754 40.113 1.00 42.84 364 ALA A N 1
ATOM 2788 C CA . ALA A 1 364 ? -53.762 38.865 39.888 1.00 42.84 364 ALA A CA 1
ATOM 2789 C C . ALA A 1 364 ? -54.455 39.907 39.005 1.00 42.84 364 ALA A C 1
ATOM 2791 O O . ALA A 1 364 ? -54.285 39.953 37.788 1.00 42.84 364 ALA A O 1
ATOM 2792 N N . GLY A 1 365 ? -55.268 40.736 39.651 1.00 58.94 365 GLY A N 1
ATOM 2793 C CA . GLY A 1 365 ? -55.772 41.982 39.099 1.00 58.94 365 GLY A CA 1
ATOM 2794 C C . GLY A 1 365 ? -55.818 43.040 40.191 1.00 58.94 365 GLY A C 1
ATOM 2795 O O . GLY A 1 365 ? -56.802 43.075 40.917 1.00 58.94 365 GLY A O 1
ATOM 2796 N N . VAL A 1 366 ? -54.746 43.836 40.308 1.00 48.16 366 VAL A N 1
ATOM 2797 C CA . VAL A 1 366 ? -54.670 45.305 40.512 1.00 48.16 366 VAL A CA 1
ATOM 2798 C C . VAL A 1 366 ? -53.214 45.722 40.333 1.00 48.16 366 VAL A C 1
ATOM 2800 O O . VAL A 1 366 ? -52.345 45.100 40.983 1.00 48.16 366 VAL A O 1
#

Secondary structure (DSSP, 8-state):
--HHHHHHHHHHHHTS-------HHHHHHHHHHHHHHHHHHHHHHHHHHHHHHHHHHHHHHHHHHHHHHHHHHHHHHHHHHHHHHHHHHHHHHHHHHHHHHHHHHHHHHHHHHHHHHHHHSTHHHHHHH---HHHHHHHHHHHHHHHHHHHHHHHHHHHHHHHHHHHHHHHHHHHHHHHHHHHHHHHHHHHHHHHHHHHHHHHHHHHHHHHHHHHHHHHHHHHHHHHHHHHHHHH-GGGGHHHHHHHS-HHHHHHHHHHHHHHTTT-TT-B-TTSS-BTTTTB-HHHHHHHHHHTT-TT--TT-HHHHHHHHHHHHHHHHHTT-TT-TTTT-GGGGGT-GGGSSS------PPPPPP---------

Radius of gyration: 56.52 Å; chains: 1; bounding box: 112×64×178 Å

Sequence (366 aa):
MSWASRLSLLVLAAAVFAVAVVPASAQTDLQRAKDEVEDAESERAGARSQVGVERTELTEAGRALAVAFEEFSILAQELSDLSLVVLDVEEGIRRTERDLATTRDLALEQAVEVYTSAVAGTGLFSLLSGTDPASAVIAAGVLDDLAQEEQRYLADYTALRSDLERKRQVLADQREVVAELTQQADAQRDVLEELYAIAEAELVAAEAAVRQADAAYASAIDALQKEERRLASLRGAESWRWLVEIYFPEGLVNEALAIIQCESRGNPDAENPRSTATGLFQFLSSTWSWASVEAGWAGASRYDPEANTAVAAWLVQTSIETGHRFGRWGHWECRRVIYPKYSDGSVNHSAAPGPAARLTEEDAGV

Foldseek 3Di:
DDPVVVVVVVVVVVVPPPPLPQPPVLVVLLVVLVVLLVVLVVLLVVLVVLLVVLVVLLVVLVVVVVVVVVVLVVLVVVLVVLVVVLVVLVVVLVVLVVVLVVLVVVVVVVVVVVVCCCVVPCLVVCCVVPPDPVSVVVVVVVVVVVVVVVVVSVVVSVVSVVVNVVSVVVSVVSVVVSVVSVVVSVVSVVVSVVSSVVSVVSSVVSVVSSVVSVVSSVVSVVSSVVSVLVSQLSSFLVSCLVLLVVQAPPVCSVVLSLQLCVQARRRLQDQDPVFRFGGSNRDGPVRCCPLLVVLVNPPDDSSPNNSVSNSLSVQLVVCQVVVPPCHSNNVHPSCCSVVVPPPPVDDDPPDDPDDDDDDDDDDDDD